Protein 8AHY (pdb70)

Organism: Homo sapiens (NCBI:txid9606)

Sequence (199 aa):
SKLKPEVVEELTRKTYFTEKEVQQWYKGFIKDCCPSGQLDAAGFQKIYKQFFPFGDPTKFATFVFNVFDENKDGRIEFSSEFIQALSVTSSRGTLDEKLRWAFKLYDLDNNDGYITRNEMLDIVDAIYQMVGNTVELPEEENTPEKRVDRIFAMMDKKNADGKLTLQEFQEGSKADSVPRFIKYTGYGNAAGLLAARGLMAGGR

Nearest PDB structures (foldseek):
  8alm-assembly1_B  TM=1.006E+00  e=1.884E-28  Homo sapiens
  4guk-assembly2_C  TM=9.524E-01  e=1.569E-24  Homo sapiens
  6qi4-assembly1_B  TM=9.527E-01  e=2.059E-24  Homo sapiens
  5m6c-assembly1_A  TM=9.225E-01  e=1.403E-18  Homo sapiens
  1s1e-assembly1_A  TM=9.220E-01  e=3.597E-16  Homo sapiens

GO terms:
  GO:0005737 cytoplasm (C, IDA)
  GO:0005886 plasma membrane (C, IDA)
  GO:0005515 protein binding (F, IPI)
  GO:0005829 cytosol (C, IDA)
  GO:0005794 Golgi apparatus (C, EXP)
  GO:0005886 plasma membrane (C, EXP)
  GO:0005509 calcium ion binding (F, TAS)

Structure (mmCIF, N/CA/C/O backbone):
data_8AHY
#
_entry.id   8AHY
#
_cell.length_a   56.635
_cell.length_b   56.635
_cell.length_c   135.297
_cell.angle_alpha   90.00
_cell.angle_beta   90.00
_cell.angle_gamma   90.00
#
_symmetry.space_group_name_H-M   'P 41 21 2'
#
loop_
_entity.id
_entity.type
_entity.pdbx_description
1 polymer 'Neuronal calcium sensor 1'
2 polymer Synembryn-A
3 non-polymer 'CALCIUM ION'
4 non-polymer 'SODIUM ION'
5 non-polymer 'MAGNESIUM ION'
6 non-polymer 'PENTAETHYLENE GLYCOL'
7 non-polymer GLYCEROL
8 non-polymer 'CHLORIDE ION'
9 water water
#
loop_
_atom_site.group_PDB
_atom_site.id
_atom_site.type_symbol
_atom_site.label_atom_id
_atom_site.label_alt_id
_atom_site.label_comp_id
_atom_site.label_asym_id
_atom_site.label_entity_id
_atom_site.label_seq_id
_atom_site.pdbx_PDB_ins_code
_atom_site.Cartn_x
_atom_site.Cartn_y
_atom_site.Cartn_z
_atom_site.occupancy
_atom_site.B_iso_or_equiv
_atom_site.auth_seq_id
_atom_site.auth_comp_id
_atom_site.auth_asym_id
_atom_site.auth_atom_id
_atom_site.pdbx_PDB_model_num
ATOM 1 N N . SER A 1 6 ? 5.640 35.599 33.787 1.00 81.84 6 SER B N 1
ATOM 2 C CA . SER A 1 6 ? 4.905 35.155 32.609 1.00 81.76 6 SER B CA 1
ATOM 3 C C . SER A 1 6 ? 4.053 36.282 32.034 1.00 79.93 6 SER B C 1
ATOM 4 O O . SER A 1 6 ? 2.824 36.228 32.081 1.00 90.06 6 SER B O 1
ATOM 11 N N . LYS A 1 7 ? 4.711 37.300 31.488 1.00 75.54 7 LYS B N 1
ATOM 12 C CA . LYS A 1 7 ? 4.041 38.451 30.893 1.00 79.13 7 LYS B CA 1
ATOM 13 C C . LYS A 1 7 ? 4.286 38.436 29.389 1.00 73.03 7 LYS B C 1
ATOM 14 O O . LYS A 1 7 ? 5.431 38.568 28.942 1.00 79.01 7 LYS B O 1
ATOM 33 N N . LEU A 1 8 ? 3.214 38.270 28.618 1.00 69.26 8 LEU B N 1
ATOM 34 C CA . LEU A 1 8 ? 3.291 38.235 27.162 1.00 59.93 8 LEU B CA 1
ATOM 35 C C . LEU A 1 8 ? 3.102 39.646 26.614 1.00 59.38 8 LEU B C 1
ATOM 36 O O . LEU A 1 8 ? 2.173 40.356 27.017 1.00 67.05 8 LEU B O 1
ATOM 52 N N . LYS A 1 9 ? 3.981 40.041 25.700 1.00 61.95 9 LYS B N 1
ATOM 53 C CA . LYS A 1 9 ? 3.942 41.390 25.154 1.00 61.22 9 LYS B CA 1
ATOM 54 C C . LYS A 1 9 ? 2.620 41.621 24.433 1.00 65.59 9 LYS B C 1
ATOM 55 O O . LYS A 1 9 ? 2.164 40.746 23.685 1.00 55.48 9 LYS B O 1
ATOM 74 N N . PRO A 1 10 ? 1.988 42.775 24.605 1.00 66.42 10 PRO B N 1
ATOM 75 C CA . PRO A 1 10 ? 0.647 42.944 24.026 1.00 63.49 10 PRO B CA 1
ATOM 76 C C . PRO A 1 10 ? 0.576 42.596 22.546 1.00 62.62 10 PRO B C 1
ATOM 77 O O . PRO A 1 10 ? -0.342 41.906 22.104 1.00 56.60 10 PRO B O 1
ATOM 88 N N . GLU A 1 11 ? 1.519 43.079 21.749 1.00 56.28 11 GLU B N 1
ATOM 89 C CA . GLU A 1 11 ? 1.453 42.811 20.320 1.00 58.72 11 GLU B CA 1
ATOM 90 C C . GLU A 1 11 ? 1.428 41.313 20.055 1.00 47.24 11 GLU B C 1
ATOM 91 O O . GLU A 1 11 ? 0.679 40.827 19.210 1.00 51.98 11 GLU B O 1
ATOM 103 N N . VAL A 1 12 ? 2.260 40.562 20.750 1.00 46.74 12 VAL B N 1
ATOM 104 C CA . VAL A 1 12 ? 2.263 39.117 20.573 1.00 41.53 12 VAL B CA 1
ATOM 105 C C . VAL A 1 12 ? 0.900 38.516 20.911 1.00 41.45 12 VAL B C 1
ATOM 106 O O . VAL A 1 12 ? 0.368 37.680 20.183 1.00 35.22 12 VAL B O 1
ATOM 119 N N . VAL A 1 13 ? 0.358 38.839 22.065 1.00 43.10 13 VAL B N 1
ATOM 120 C CA . VAL A 1 13 ? -0.958 38.306 22.392 1.00 41.49 13 VAL B CA 1
ATOM 121 C C . VAL A 1 13 ? -1.953 38.591 21.268 1.00 35.53 13 VAL B C 1
ATOM 122 O O . VAL A 1 13 ? -2.754 37.730 20.880 1.00 38.00 13 VAL B O 1
ATOM 135 N N . GLU A 1 14 ? -2.005 39.840 20.827 1.00 40.13 14 GLU B N 1
ATOM 136 C CA . GLU A 1 14 ? -2.950 40.225 19.796 1.00 39.21 14 GLU B CA 1
ATOM 137 C C . GLU A 1 14 ? -2.743 39.397 18.533 1.00 36.49 14 GLU B C 1
ATOM 138 O O . GLU A 1 14 ? -3.701 38.899 17.951 1.00 34.74 14 GLU B O 1
ATOM 150 N N . GLU A 1 15 ? -1.503 39.267 18.069 1.00 37.99 15 GLU B N 1
ATOM 151 C CA . GLU A 1 15 ? -1.247 38.477 16.869 1.00 36.08 15 GLU B CA 1
ATOM 152 C C . GLU A 1 15 ? -1.672 37.019 17.048 1.00 32.12 15 GLU B C 1
ATOM 153 O O . GLU A 1 15 ? -2.254 36.413 16.149 1.00 34.02 15 GLU B O 1
ATOM 165 N N . LEU A 1 16 ? -1.289 36.400 18.153 1.00 30.79 16 LEU B N 1
ATOM 166 C CA . LEU A 1 16 ? -1.693 35.016 18.384 1.00 27.63 16 LEU B CA 1
ATOM 167 C C . LEU A 1 16 ? -3.211 34.875 18.512 1.00 26.89 16 LEU B C 1
ATOM 168 O O . L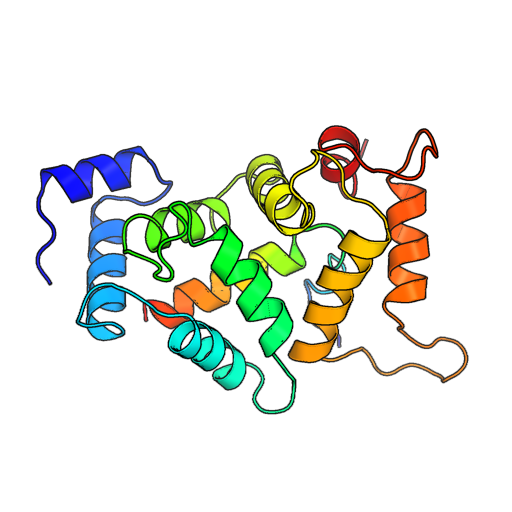EU A 1 16 ? -3.778 33.847 18.147 1.00 26.43 16 LEU B O 1
ATOM 184 N N . THR A 1 17 ? -3.882 35.856 19.090 1.00 29.97 17 THR B N 1
ATOM 185 C CA . THR A 1 17 ? -5.329 35.832 19.123 1.00 25.45 17 THR B CA 1
ATOM 186 C C . THR A 1 17 ? -5.882 35.875 17.699 1.00 27.73 17 THR B C 1
ATOM 187 O O . THR A 1 17 ? -6.777 35.109 17.338 1.00 26.59 17 THR B O 1
ATOM 198 N N . ARG A 1 18 ? -5.375 36.781 16.865 1.00 28.09 18 ARG B N 1
ATOM 199 C CA . ARG A 1 18 ? -5.886 36.860 15.499 1.00 30.60 18 ARG B CA 1
ATOM 200 C C . ARG A 1 18 ? -5.687 35.545 14.740 1.00 30.19 18 ARG B C 1
ATOM 201 O O . ARG A 1 18 ? -6.497 35.190 13.871 1.00 32.23 18 ARG B O 1
ATOM 222 N N . LYS A 1 19 ? -4.592 34.833 15.015 1.00 29.66 19 LYS B N 1
ATOM 223 C CA . LYS A 1 19 ? -4.243 33.641 14.260 1.00 27.60 19 LYS B CA 1
ATOM 224 C C . LYS A 1 19 ? -4.901 32.370 14.773 1.00 27.83 19 LYS B C 1
ATOM 225 O O . LYS A 1 19 ? -4.684 31.312 14.171 1.00 27.49 19 LYS B O 1
ATOM 244 N N . THR A 1 20 ? -5.659 32.425 15.870 1.00 23.86 20 THR B N 1
ATOM 245 C CA . THR A 1 20 ? -6.233 31.221 16.463 1.00 26.63 20 THR B CA 1
ATOM 246 C C . THR A 1 20 ? -7.723 31.408 16.742 1.00 26.96 20 THR B C 1
ATOM 247 O O . THR A 1 20 ? -8.302 32.475 16.507 1.00 24.02 20 THR B O 1
ATOM 258 N N . TYR A 1 21 ? -8.340 30.345 17.264 1.00 21.44 21 TYR B N 1
ATOM 259 C CA . TYR A 1 21 ? -9.730 30.358 17.701 1.00 24.33 21 TYR B CA 1
ATOM 260 C C . TYR A 1 21 ? -9.888 30.787 19.151 1.00 23.46 21 TYR B C 1
ATOM 261 O O . TYR A 1 21 ? -10.988 30.673 19.702 1.00 25.51 21 TYR B O 1
ATOM 279 N N . PHE A 1 22 ? -8.824 31.277 19.775 1.00 22.37 22 PHE B N 1
ATOM 280 C CA . PHE A 1 22 ? -8.842 31.651 21.178 1.00 22.30 22 PHE B CA 1
ATOM 281 C C . PHE A 1 22 ? -9.091 33.143 21.342 1.00 25.80 22 PHE B C 1
ATOM 282 O O . PHE A 1 22 ? -8.673 33.956 20.510 1.00 26.01 22 PHE B O 1
ATOM 299 N N . THR A 1 23 ? -9.787 33.492 22.423 1.00 25.57 23 THR B N 1
ATOM 300 C CA . THR A 1 23 ? -9.882 34.888 22.817 1.00 24.46 23 THR B CA 1
ATOM 301 C C . THR A 1 23 ? -8.552 35.341 23.413 1.00 27.92 23 THR B C 1
ATOM 302 O O . THR A 1 23 ? -7.706 34.528 23.792 1.00 25.44 23 THR B O 1
ATOM 313 N N . GLU A 1 24 ? -8.379 36.660 23.515 1.00 28.43 24 GLU B N 1
ATOM 314 C CA . GLU A 1 24 ? -7.161 37.191 24.120 1.00 27.38 24 GLU B CA 1
ATOM 315 C C . GLU A 1 24 ? -7.004 36.684 25.553 1.00 37.24 24 GLU B C 1
ATOM 316 O O . GLU A 1 24 ? -5.897 36.330 25.977 1.00 32.25 24 GLU B O 1
ATOM 328 N N . LYS A 1 25 ? -8.107 36.619 26.306 1.00 28.61 25 LYS B N 1
ATOM 329 C CA . LYS A 1 25 ? -8.062 36.055 27.654 1.00 30.69 25 LYS B CA 1
ATOM 330 C C . LYS A 1 25 ? -7.583 34.606 27.634 1.00 30.26 25 LYS B C 1
ATOM 331 O O . LYS A 1 25 ? -6.766 34.203 28.469 1.00 31.43 25 LYS B O 1
ATOM 350 N N . GLU A 1 26 ? -8.088 33.807 26.693 1.00 29.44 26 GLU B N 1
ATOM 351 C CA . GLU A 1 26 ? -7.695 32.403 26.618 1.00 27.18 26 GLU B CA 1
ATOM 352 C C . GLU A 1 26 ? -6.229 32.260 26.235 1.00 30.93 26 GLU B C 1
ATOM 353 O O . GLU A 1 26 ? -5.516 31.405 26.780 1.00 25.83 26 GLU B O 1
ATOM 365 N N . VAL A 1 27 ? -5.761 33.072 25.289 1.00 25.24 27 VAL B N 1
ATOM 366 C CA . VAL A 1 27 ? -4.351 33.017 24.922 1.00 26.30 27 VAL B CA 1
ATOM 367 C C . VAL A 1 27 ? -3.487 33.283 26.149 1.00 25.00 27 VAL B C 1
ATOM 368 O O . VAL A 1 27 ? -2.525 32.556 26.423 1.00 26.04 27 VAL B O 1
ATOM 381 N N . GLN A 1 28 ? -3.831 34.318 26.921 1.00 25.77 28 GLN B N 1
ATOM 382 C CA . GLN A 1 28 ? -3.014 34.653 28.085 1.00 31.10 28 GLN B CA 1
ATOM 383 C C . GLN A 1 28 ? -3.106 33.567 29.150 1.00 30.29 28 GLN B C 1
ATOM 384 O O . GLN A 1 28 ? -2.102 33.241 29.795 1.00 29.86 28 GLN B O 1
ATOM 398 N N . GLN A 1 29 ? -4.285 32.958 29.318 1.00 27.04 29 GLN B N 1
ATOM 399 C CA . GLN A 1 29 ? -4.413 31.878 30.294 1.00 30.50 29 GLN B CA 1
ATOM 400 C C . GLN A 1 29 ? -3.581 30.667 29.882 1.00 29.86 29 GLN B C 1
ATOM 401 O O . GLN A 1 29 ? -2.922 30.039 30.725 1.00 26.94 29 GLN B O 1
ATOM 415 N N . TRP A 1 30 ? -3.604 30.318 28.588 1.00 26.00 30 TRP B N 1
ATOM 416 C CA . TRP A 1 30 ? -2.783 29.206 28.112 1.00 23.70 30 TRP B CA 1
ATOM 417 C C . TRP A 1 30 ? -1.303 29.530 28.259 1.00 27.20 30 TRP B C 1
ATOM 418 O O . TRP A 1 30 ? -0.503 28.657 28.616 1.00 25.20 30 TRP B O 1
ATOM 439 N N . TYR A 1 31 ? -0.920 30.787 28.015 1.00 22.88 31 TYR B N 1
ATOM 440 C CA . TYR A 1 31 ? 0.479 31.162 28.200 1.00 26.22 31 TYR B CA 1
ATOM 441 C C . TYR A 1 31 ? 0.897 30.981 29.652 1.00 29.31 31 TYR B C 1
ATOM 442 O O . TYR A 1 31 ? 1.978 30.453 29.937 1.00 30.93 31 TYR B O 1
ATOM 460 N N . LYS A 1 32 ? 0.055 31.431 30.585 1.00 28.95 32 LYS B N 1
ATOM 461 C CA . LYS A 1 32 ? 0.378 31.326 32.004 1.00 35.51 32 LYS B CA 1
ATOM 462 C C . LYS A 1 32 ? 0.571 29.871 32.410 1.00 30.85 32 LYS B C 1
ATOM 463 O O . LYS A 1 32 ? 1.507 29.546 33.148 1.00 32.01 32 LYS B O 1
ATOM 482 N N . GLY A 1 33 ? -0.290 28.977 31.921 1.00 30.45 33 GLY B N 1
ATOM 483 C CA . GLY A 1 33 ? -0.123 27.565 32.222 1.00 30.65 33 GLY B CA 1
ATOM 484 C C . GLY A 1 33 ? 1.101 26.968 31.554 1.00 26.98 33 GLY B C 1
ATOM 485 O O . GLY A 1 33 ? 1.833 26.188 32.167 1.00 28.12 33 GLY B O 1
ATOM 489 N N . PHE A 1 34 ? 1.349 27.342 30.298 1.00 25.24 34 PHE B N 1
ATOM 490 C CA . PHE A 1 34 ? 2.506 26.837 29.566 1.00 25.85 34 PHE B CA 1
ATOM 491 C C . PHE A 1 34 ? 3.806 27.229 30.258 1.00 24.53 34 PHE B C 1
ATOM 492 O O . PHE A 1 34 ? 4.712 26.403 30.422 1.00 28.05 34 PHE B O 1
ATOM 509 N N . ILE A 1 35 ? 3.913 28.496 30.665 1.00 27.37 35 ILE B N 1
ATOM 510 C CA . ILE A 1 35 ? 5.130 28.971 31.314 1.00 28.47 35 ILE B CA 1
ATOM 511 C C . ILE A 1 35 ? 5.279 28.361 32.703 1.00 30.82 35 ILE B C 1
ATOM 512 O O . ILE A 1 35 ? 6.399 28.096 33.154 1.00 30.00 35 ILE B O 1
ATOM 528 N N . LYS A 1 36 ? 4.170 28.150 33.414 1.00 30.40 36 LYS B N 1
ATOM 529 C CA . LYS A 1 36 ? 4.237 27.447 34.691 1.00 31.80 36 LYS B CA 1
ATOM 530 C C . LYS A 1 36 ? 4.843 26.058 34.515 1.00 34.36 36 LYS B C 1
ATOM 531 O O . LYS A 1 36 ? 5.682 25.631 35.317 1.00 33.09 36 LYS B O 1
ATOM 550 N N . ASP A 1 37 ? 4.429 25.339 33.470 1.00 30.78 37 ASP B N 1
ATOM 551 C CA . ASP A 1 37 ? 4.917 23.983 33.250 1.00 38.05 37 ASP B CA 1
ATOM 552 C C . ASP A 1 37 ? 6.274 23.971 32.559 1.00 34.84 37 ASP B C 1
ATOM 553 O O . ASP A 1 37 ? 7.062 23.043 32.770 1.00 35.32 37 ASP B O 1
ATOM 562 N N . CYS A 1 38 ? 6.565 24.987 31.744 1.00 28.61 38 CYS B N 1
ATOM 563 C CA A CYS A 1 38 ? 7.823 25.092 31.006 0.50 31.40 38 CYS B CA 1
ATOM 564 C CA B CYS A 1 38 ? 7.819 25.091 31.002 0.50 31.40 38 CYS B CA 1
ATOM 565 C C . CYS A 1 38 ? 8.380 26.491 31.213 1.00 27.78 38 CYS B C 1
ATOM 566 O O . CYS A 1 38 ? 8.220 27.365 30.354 1.00 26.84 38 CYS B O 1
ATOM 581 N N . PRO A 1 39 ? 9.053 26.732 32.342 1.00 28.00 39 PRO B N 1
ATOM 582 C CA . PRO A 1 39 ? 9.430 28.118 32.679 1.00 32.09 39 PRO B CA 1
ATOM 583 C C . PRO A 1 39 ? 10.265 28.828 31.625 1.00 31.24 39 PRO B C 1
ATOM 584 O O . PRO A 1 39 ? 10.267 30.065 31.594 1.00 29.35 39 PRO B O 1
ATOM 595 N N . SER A 1 40 ? 11.002 28.104 30.788 1.00 26.80 40 SER B N 1
ATOM 596 C CA . SER A 1 40 ? 11.812 28.753 29.766 1.00 30.15 40 SER B CA 1
ATOM 597 C C . SER A 1 40 ? 11.004 29.148 28.537 1.00 30.53 40 SER B C 1
ATOM 598 O O . SER A 1 40 ? 11.513 29.899 27.697 1.00 29.93 40 SER B O 1
ATOM 606 N N . GLY A 1 41 ? 9.777 28.649 28.404 1.00 28.59 41 GLY B N 1
ATOM 607 C CA . GLY A 1 41 ? 8.972 28.898 27.227 1.00 29.67 41 GLY B CA 1
ATOM 608 C C . GLY A 1 41 ? 9.260 27.994 26.054 1.00 30.54 41 GLY B C 1
ATOM 609 O O . GLY A 1 41 ? 8.793 28.277 24.944 1.00 32.67 41 GLY B O 1
ATOM 613 N N . GLN A 1 42 ? 9.998 26.906 26.262 1.00 33.03 42 GLN B N 1
ATOM 614 C CA . GLN A 1 42 ? 10.419 26.027 25.176 1.00 32.39 42 GLN B CA 1
ATOM 615 C C . GLN A 1 42 ? 10.294 24.587 25.653 1.00 39.09 42 GLN B C 1
ATOM 616 O O . GLN A 1 42 ? 11.068 24.144 26.509 1.00 47.98 42 GLN B O 1
ATOM 630 N N . LEU A 1 43 ? 9.322 23.862 25.106 1.00 29.78 43 LEU B N 1
ATOM 631 C CA . LEU A 1 43 ? 9.075 22.476 25.481 1.00 30.45 43 LEU B CA 1
ATOM 632 C C . LEU A 1 43 ? 9.904 21.562 24.582 1.00 32.90 43 LEU B C 1
ATOM 633 O O . LEU A 1 43 ? 9.749 21.586 23.359 1.00 28.07 43 LEU B O 1
ATOM 649 N N . ASP A 1 44 ? 10.776 20.760 25.184 1.00 36.04 44 ASP B N 1
ATOM 650 C CA . ASP A 1 44 ? 11.615 19.841 24.430 1.00 33.60 44 ASP B CA 1
ATOM 651 C C . ASP A 1 44 ? 10.942 18.476 24.319 1.00 32.35 44 ASP B C 1
ATOM 652 O O . ASP A 1 44 ? 9.882 18.222 24.894 1.00 34.53 44 ASP B O 1
ATOM 661 N N . ALA A 1 45 ? 11.569 17.593 23.539 1.00 35.82 45 ALA B N 1
ATOM 662 C CA . ALA A 1 45 ? 10.924 16.333 23.189 1.00 37.00 45 ALA B CA 1
ATOM 663 C C . ALA A 1 45 ? 10.724 15.445 24.410 1.00 33.52 45 ALA B C 1
ATOM 664 O O . ALA A 1 45 ? 9.711 14.741 24.508 1.00 32.93 45 ALA B O 1
ATOM 671 N N . ALA A 1 46 ? 11.671 15.468 25.354 1.00 32.11 46 ALA B N 1
ATOM 672 C CA . ALA A 1 46 ? 11.526 14.661 26.560 1.00 34.77 46 ALA B CA 1
ATOM 673 C C . ALA A 1 46 ? 10.308 15.085 27.370 1.00 35.05 46 ALA B C 1
ATOM 674 O O . ALA A 1 46 ? 9.563 14.236 27.874 1.00 43.81 46 ALA B O 1
ATOM 681 N N . GLY A 1 47 ? 10.099 16.394 27.528 1.00 37.88 47 GLY B N 1
ATOM 682 C CA . GLY A 1 47 ? 8.934 16.857 28.266 1.00 41.00 47 GLY B CA 1
ATOM 683 C C . GLY A 1 47 ? 7.633 16.477 27.587 1.00 37.26 47 GLY B C 1
ATOM 684 O O . GLY A 1 47 ? 6.653 16.128 28.250 1.00 36.71 47 GLY B O 1
ATOM 688 N N . PHE A 1 48 ? 7.610 16.535 26.254 1.00 34.25 48 PHE B N 1
ATOM 689 C CA . PHE A 1 48 ? 6.424 16.145 25.498 1.00 35.30 48 PHE B CA 1
ATOM 690 C C . PHE A 1 48 ? 6.122 14.661 25.685 1.00 34.08 48 PHE B C 1
ATOM 691 O O . PHE A 1 48 ? 4.973 14.281 25.938 1.00 36.38 48 PHE B O 1
ATOM 708 N N . GLN A 1 49 ? 7.145 13.803 25.597 1.00 32.42 49 GLN B N 1
ATOM 709 C CA . GLN A 1 49 ? 6.912 12.380 25.837 1.00 40.54 49 GLN B CA 1
ATOM 710 C C . GLN A 1 49 ? 6.484 12.129 27.279 1.00 39.38 49 GLN B C 1
ATOM 711 O O . GLN A 1 49 ? 5.655 11.248 27.546 1.00 40.94 49 GLN B O 1
ATOM 725 N N . LYS A 1 50 ? 7.027 12.904 28.222 1.00 42.47 50 LYS B N 1
ATOM 726 C CA . LYS A 1 50 ? 6.642 12.736 29.619 1.00 44.82 50 LYS B CA 1
ATOM 727 C C . LYS A 1 50 ? 5.142 12.938 29.793 1.00 42.14 50 LYS B C 1
ATOM 728 O O . LYS A 1 50 ? 4.481 12.161 30.492 1.00 43.70 50 LYS B O 1
ATOM 747 N N . ILE A 1 51 ? 4.583 13.969 29.155 1.00 38.79 51 ILE B N 1
ATOM 748 C CA . ILE A 1 51 ? 3.139 14.182 29.217 1.00 40.70 51 ILE B CA 1
ATOM 749 C C . ILE A 1 51 ? 2.403 12.901 28.853 1.00 42.89 51 ILE B C 1
ATOM 750 O O . ILE A 1 51 ? 1.485 12.465 29.555 1.00 42.55 51 ILE B O 1
ATOM 766 N N . TYR A 1 52 ? 2.805 12.272 27.753 1.00 42.44 52 TYR B N 1
ATOM 767 C CA . TYR A 1 52 ? 2.069 11.114 27.265 1.00 34.44 52 TYR B CA 1
ATOM 768 C C . TYR A 1 52 ? 2.335 9.876 28.098 1.00 39.46 52 TYR B C 1
ATOM 769 O O . TYR A 1 52 ? 1.438 9.041 28.259 1.00 49.95 52 TYR B O 1
ATOM 787 N N . LYS A 1 53 ? 3.543 9.733 28.642 1.00 44.95 53 LYS B N 1
ATOM 788 C CA . LYS A 1 53 ? 3.783 8.622 29.554 1.00 51.21 53 LYS B CA 1
ATOM 789 C C . LYS A 1 53 ? 2.894 8.750 30.784 1.00 44.84 53 LYS B C 1
ATOM 790 O O . LYS A 1 53 ? 2.377 7.752 31.298 1.00 52.80 53 LYS B O 1
ATOM 809 N N . GLN A 1 54 ? 2.686 9.980 31.256 1.00 47.54 54 GLN B N 1
ATOM 810 C CA . GLN A 1 54 ? 1.808 10.198 32.400 1.00 57.16 54 GLN B CA 1
ATOM 811 C C . GLN A 1 54 ? 0.366 9.833 32.072 1.00 55.23 54 GLN B C 1
ATOM 812 O O . GLN A 1 54 ? -0.394 9.446 32.969 1.00 50.95 54 GLN B O 1
ATOM 826 N N . PHE A 1 55 ? -0.030 9.943 30.800 1.00 59.00 55 PHE B N 1
ATOM 827 C CA . PHE A 1 55 ? -1.352 9.466 30.402 1.00 48.09 55 PHE B CA 1
ATOM 828 C C . PHE A 1 55 ? -1.403 7.942 30.372 1.00 54.27 55 PHE B C 1
ATOM 829 O O . PHE A 1 55 ? -2.373 7.337 30.840 1.00 48.45 55 PHE B O 1
ATOM 846 N N . PHE A 1 56 ? -0.376 7.311 29.812 1.00 46.30 56 PHE B N 1
ATOM 847 C CA . PHE A 1 56 ? -0.387 5.886 29.485 1.00 60.12 56 PHE B CA 1
ATOM 848 C C . PHE A 1 56 ? 0.891 5.253 30.017 1.00 64.59 56 PHE B C 1
ATOM 849 O O . PHE A 1 56 ? 1.768 4.835 29.251 1.00 54.93 56 PHE B O 1
ATOM 866 N N . PRO A 1 57 ? 1.017 5.153 31.344 1.00 58.05 57 PRO B N 1
ATOM 867 C CA . PRO A 1 57 ? 2.294 4.733 31.946 1.00 60.44 57 PRO B CA 1
ATOM 868 C C . PRO A 1 57 ? 2.711 3.300 31.638 1.00 69.57 57 PRO B C 1
ATOM 869 O O . PRO A 1 57 ? 3.826 2.913 32.020 1.00 61.89 57 PRO B O 1
ATOM 880 N N . PHE A 1 58 ? 1.879 2.507 30.960 1.00 64.10 58 PHE B N 1
ATOM 881 C CA . PHE A 1 58 ? 2.234 1.130 30.642 1.00 68.79 58 PHE B CA 1
ATOM 882 C C . PHE A 1 58 ? 2.054 0.823 29.162 1.00 64.98 58 PHE B C 1
ATOM 883 O O . PHE A 1 58 ? 2.210 -0.335 28.753 1.00 64.00 58 PHE B O 1
ATOM 900 N N . GLY A 1 59 ? 1.729 1.833 28.352 1.00 58.30 59 GLY B N 1
ATOM 901 C CA . GLY A 1 59 ? 2.002 1.786 26.934 1.00 52.96 59 GLY B CA 1
ATOM 902 C C . GLY A 1 59 ? 3.352 2.411 26.630 1.00 59.18 59 GLY B C 1
ATOM 903 O O . GLY A 1 59 ? 4.068 2.876 27.515 1.00 52.12 59 GLY B O 1
ATOM 907 N N . ASP A 1 60 ? 3.702 2.413 25.347 1.00 47.35 60 ASP B N 1
ATOM 908 C CA . ASP A 1 60 ? 4.954 3.012 24.895 1.00 35.47 60 ASP B CA 1
ATOM 909 C C . ASP A 1 60 ? 4.619 4.225 24.033 1.00 37.57 60 ASP B C 1
ATOM 910 O O . ASP A 1 60 ? 4.254 4.067 22.859 1.00 35.47 60 ASP B O 1
ATOM 919 N N . PRO A 1 61 ? 4.708 5.446 24.562 1.00 37.26 61 PRO B N 1
ATOM 920 C CA . PRO A 1 61 ? 4.316 6.633 23.790 1.00 33.25 61 PRO B CA 1
ATOM 921 C C . PRO A 1 61 ? 5.408 7.215 22.905 1.00 32.34 61 PRO B C 1
ATOM 922 O O . PRO A 1 61 ? 5.160 8.236 22.252 1.00 32.62 61 PRO B O 1
ATOM 933 N N . THR A 1 62 ? 6.588 6.590 22.853 1.00 34.99 62 THR B N 1
ATOM 934 C CA . THR A 1 62 ? 7.732 7.209 22.190 1.00 37.45 62 THR B CA 1
ATOM 935 C C . THR A 1 62 ? 7.418 7.568 20.741 1.00 33.23 62 THR B C 1
ATOM 936 O O . THR A 1 62 ? 7.674 8.695 20.297 1.00 30.61 62 THR B O 1
ATOM 947 N N . LYS A 1 63 ? 6.888 6.607 19.981 1.00 31.93 63 LYS B N 1
ATOM 948 C CA . LYS A 1 63 ? 6.651 6.828 18.560 1.00 25.49 63 LYS B CA 1
ATOM 949 C C . LYS A 1 63 ? 5.611 7.920 18.332 1.00 26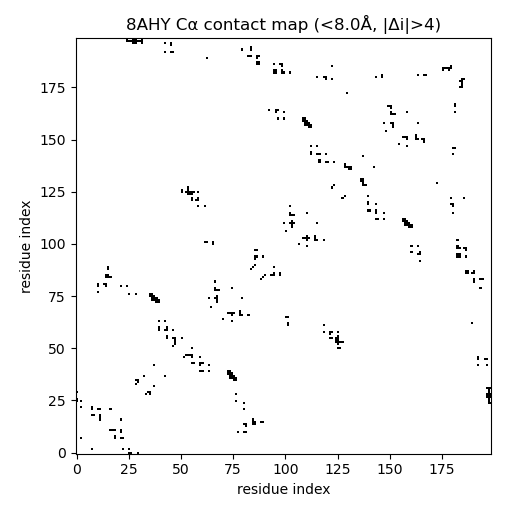.37 63 LYS B C 1
ATOM 950 O O . LYS A 1 63 ? 5.830 8.843 17.538 1.00 25.76 63 LYS B O 1
ATOM 969 N N . PHE A 1 64 ? 4.457 7.820 18.995 1.00 26.15 64 PHE B N 1
ATOM 970 C CA . PHE A 1 64 ? 3.416 8.818 18.773 1.00 23.59 64 PHE B CA 1
ATOM 971 C C . PHE A 1 64 ? 3.899 10.210 19.157 1.00 26.31 64 PHE B C 1
ATOM 972 O O . PHE A 1 64 ? 3.687 11.181 18.421 1.00 21.59 64 PHE B O 1
ATOM 989 N N . ALA A 1 65 ? 4.541 10.326 20.317 1.00 24.98 65 ALA B N 1
ATOM 990 C CA . ALA A 1 65 ? 4.994 11.628 20.788 1.00 24.89 65 ALA B CA 1
ATOM 991 C C . ALA A 1 65 ? 6.011 12.237 19.837 1.00 21.68 65 ALA B C 1
ATOM 992 O O . ALA A 1 65 ? 5.987 13.449 19.588 1.00 23.55 65 ALA B O 1
ATOM 999 N N . THR A 1 66 ? 6.919 11.419 19.305 1.00 24.32 66 THR B N 1
ATOM 1000 C CA . THR A 1 66 ? 7.910 11.929 18.364 1.00 24.33 66 THR B CA 1
ATOM 1001 C C . THR A 1 66 ? 7.250 12.413 17.076 1.00 26.63 66 THR B C 1
ATOM 1002 O O . THR A 1 66 ? 7.565 13.505 16.587 1.00 23.35 66 THR B O 1
ATOM 1013 N N . PHE A 1 67 ? 6.320 11.625 16.516 1.00 22.59 67 PHE B N 1
ATOM 1014 C CA . PHE A 1 67 ? 5.643 12.053 15.292 1.00 22.19 67 PHE B CA 1
ATOM 1015 C C . PHE A 1 67 ? 4.932 13.385 15.496 1.00 22.13 67 PHE B C 1
ATOM 1016 O O . PHE A 1 67 ? 5.038 14.291 14.665 1.00 24.06 67 PHE B O 1
ATOM 1033 N N . VAL A 1 68 ? 4.175 13.512 16.588 1.00 20.81 68 VAL B N 1
ATOM 1034 C CA . VAL A 1 68 ? 3.393 14.726 16.793 1.00 20.83 68 VAL B CA 1
ATOM 1035 C C . VAL A 1 68 ? 4.306 15.897 17.137 1.00 20.94 68 VAL B C 1
ATOM 1036 O O . VAL A 1 68 ? 4.114 17.016 16.638 1.00 20.97 68 VAL B O 1
ATOM 1049 N N . PHE A 1 69 ? 5.322 15.660 17.975 1.00 20.73 69 PHE B N 1
ATOM 1050 C CA . PHE A 1 69 ? 6.259 16.727 18.305 1.00 21.57 69 PHE B CA 1
ATOM 1051 C C . PHE A 1 69 ? 6.838 17.348 17.041 1.00 21.82 69 PHE B C 1
ATOM 1052 O O . PHE A 1 69 ? 6.940 18.576 16.929 1.00 20.27 69 PHE B O 1
ATOM 1069 N N . ASN A 1 70 ? 7.226 16.510 16.074 1.00 24.38 70 ASN B N 1
ATOM 1070 C CA . ASN A 1 70 ? 7.884 17.025 14.879 1.00 24.89 70 ASN B CA 1
ATOM 1071 C C . ASN A 1 70 ? 6.929 17.852 14.025 1.00 23.79 70 ASN B C 1
ATOM 1072 O O . ASN A 1 70 ? 7.359 18.818 13.386 1.00 27.02 70 ASN B O 1
ATOM 1083 N N . VAL A 1 71 ? 5.633 17.521 14.025 1.00 21.11 71 VAL B N 1
ATOM 1084 C CA . VAL A 1 71 ? 4.664 18.348 13.305 1.00 22.75 71 VAL B CA 1
ATOM 1085 C C . VAL A 1 71 ? 4.422 19.662 14.045 1.00 21.72 71 VAL B C 1
ATOM 1086 O O . VAL A 1 71 ? 4.320 20.732 13.429 1.00 24.51 71 VAL B O 1
ATOM 1099 N N . PHE A 1 72 ? 4.325 19.603 15.374 1.00 21.52 72 PHE B N 1
ATOM 1100 C CA . PHE A 1 72 ? 4.129 20.807 16.179 1.00 23.38 72 PHE B CA 1
ATOM 1101 C C . PHE A 1 72 ? 5.322 21.757 16.091 1.00 22.42 72 PHE B C 1
ATOM 1102 O O . PHE A 1 72 ? 5.147 22.978 16.199 1.00 22.98 72 PHE B O 1
ATOM 1119 N N . ASP A 1 73 ? 6.533 21.218 15.918 1.00 20.29 73 ASP B N 1
ATOM 1120 C CA . ASP A 1 73 ? 7.769 22.001 15.858 1.00 24.32 73 ASP B CA 1
ATOM 1121 C C . ASP A 1 73 ? 7.904 22.602 14.460 1.00 23.95 73 ASP B C 1
ATOM 1122 O O . ASP A 1 73 ? 8.663 22.133 13.610 1.00 25.87 73 ASP B O 1
ATOM 1131 N N . GLU A 1 74 ? 7.160 23.687 14.237 1.00 27.28 74 GLU B N 1
ATOM 1132 C 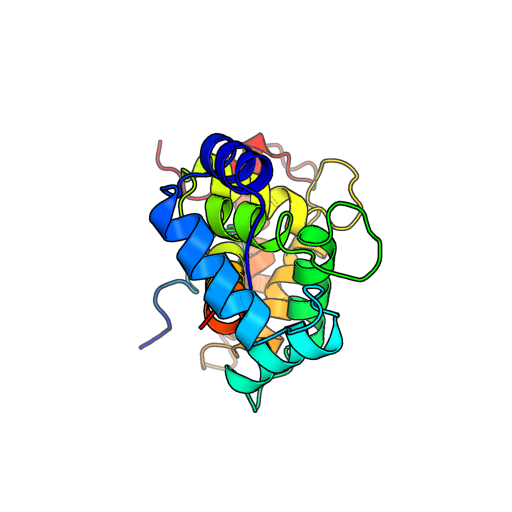CA . GLU A 1 74 ? 7.021 24.240 12.892 1.00 33.08 74 GLU B CA 1
ATOM 1133 C C . GLU A 1 74 ? 8.354 24.701 12.311 1.00 30.82 74 GLU B C 1
ATOM 1134 O O . GLU A 1 74 ? 8.612 24.500 11.118 1.00 38.29 74 GLU B O 1
ATOM 1146 N N . ASN A 1 75 ? 9.195 25.358 13.108 1.00 33.18 75 ASN B N 1
ATOM 1147 C CA . ASN A 1 75 ? 10.487 25.812 12.601 1.00 31.28 75 ASN B CA 1
ATOM 1148 C C . ASN A 1 75 ? 11.611 24.811 12.835 1.00 30.20 75 ASN B C 1
ATOM 1149 O O . ASN A 1 75 ? 12.783 25.164 12.659 1.00 32.88 75 ASN B O 1
ATOM 1160 N N . LYS A 1 76 ? 11.282 23.590 13.245 1.00 26.51 76 LYS B N 1
ATOM 1161 C CA . LYS A 1 76 ? 12.235 22.483 13.336 1.00 30.06 76 LYS B CA 1
ATOM 1162 C C . LYS A 1 76 ? 13.513 22.877 14.072 1.00 30.21 76 LYS B C 1
ATOM 1163 O O . LYS A 1 76 ? 14.627 22.561 13.649 1.00 34.50 76 LYS B O 1
ATOM 1182 N N . ASP A 1 77 ? 13.349 23.545 15.214 1.00 28.37 77 ASP B N 1
ATOM 1183 C CA . ASP A 1 77 ? 14.485 23.883 16.061 1.00 29.38 77 ASP B CA 1
ATOM 1184 C C . ASP A 1 77 ? 14.583 22.990 17.292 1.00 27.79 77 ASP B C 1
ATOM 1185 O O . ASP A 1 77 ? 15.391 23.262 18.183 1.00 33.27 77 ASP B O 1
ATOM 1194 N N . GLY A 1 78 ? 13.807 21.915 17.346 1.00 24.07 78 GLY B N 1
ATOM 1195 C CA . GLY A 1 78 ? 13.881 20.979 18.448 1.00 31.50 78 GLY B CA 1
ATOM 1196 C C . GLY A 1 78 ? 13.096 21.369 19.677 1.00 30.03 78 GLY B C 1
ATOM 1197 O O . GLY A 1 78 ? 13.153 20.649 20.677 1.00 27.13 78 GLY B O 1
ATOM 1201 N N . ARG A 1 79 ? 12.360 22.478 19.631 1.00 23.78 79 ARG B N 1
ATOM 1202 C CA . ARG A 1 79 ? 11.624 23.012 20.765 1.00 23.06 79 ARG B CA 1
ATOM 1203 C C . ARG A 1 79 ? 10.239 23.414 20.268 1.00 22.79 79 ARG B C 1
ATOM 1204 O O . ARG A 1 79 ? 10.093 23.891 19.137 1.00 25.28 79 ARG B O 1
ATOM 1225 N N . ILE A 1 80 ? 9.229 23.248 21.116 1.00 24.29 80 ILE B N 1
ATOM 1226 C CA . ILE A 1 80 ? 7.914 23.836 20.897 1.00 18.95 80 ILE B CA 1
ATOM 1227 C C . ILE A 1 80 ? 7.867 25.137 21.685 1.00 24.01 80 ILE B C 1
ATOM 1228 O O . ILE A 1 80 ? 7.802 25.138 22.918 1.00 26.87 80 ILE B O 1
ATOM 1244 N N . GLU A 1 81 ? 7.891 26.249 20.966 1.00 26.17 81 GLU B N 1
ATOM 1245 C CA . GLU A 1 81 ? 7.674 27.562 21.544 1.00 24.21 81 GLU B CA 1
ATOM 1246 C C . GLU A 1 81 ? 6.165 27.879 21.716 1.00 25.57 81 GLU B C 1
ATOM 1247 O O . GLU A 1 81 ? 5.266 27.205 21.218 1.00 22.03 81 GLU B O 1
ATOM 1259 N N . PHE A 1 82 ? 5.863 28.940 22.447 1.00 24.56 82 PHE B N 1
ATOM 1260 C CA . PHE A 1 82 ? 4.461 29.161 22.750 1.00 24.04 82 PHE B CA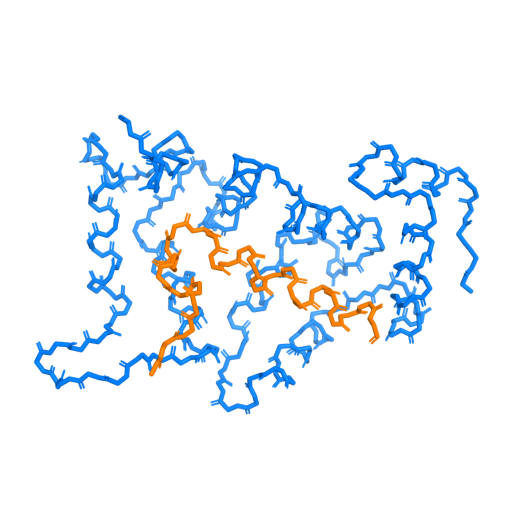 1
ATOM 1261 C C . PHE A 1 82 ? 3.659 29.399 21.488 1.00 21.72 82 PHE B C 1
ATOM 1262 O O . PHE A 1 82 ? 2.522 28.943 21.387 1.00 20.65 82 PHE B O 1
ATOM 1279 N N . SER A 1 83 ? 4.202 30.156 20.538 1.00 24.30 83 SER B N 1
ATOM 1280 C CA A SER A 1 83 ? 3.475 30.395 19.295 0.50 26.57 83 SER B CA 1
ATOM 1281 C CA B SER A 1 83 ? 3.498 30.390 19.278 0.50 26.58 83 SER B CA 1
ATOM 1282 C C . SER A 1 83 ? 3.126 29.078 18.615 1.00 27.59 83 SER B C 1
ATOM 1283 O O . SER A 1 83 ? 2.024 28.927 18.086 1.00 23.82 83 SER B O 1
ATOM 1298 N N . GLU A 1 84 ? 4.043 28.110 18.643 1.00 22.06 84 GLU B N 1
ATOM 1299 C CA . GLU A 1 84 ? 3.753 26.794 18.088 1.00 19.63 84 GLU B CA 1
ATOM 1300 C C . GLU A 1 84 ? 2.734 26.060 18.949 1.00 23.47 84 GLU B C 1
ATOM 1301 O O . GLU A 1 84 ? 1.835 25.389 18.428 1.00 21.53 84 GLU B O 1
ATOM 1313 N N . PHE A 1 85 ? 2.853 26.189 20.268 1.00 22.32 85 PHE B N 1
ATOM 1314 C CA . PHE A 1 85 ? 1.934 25.518 21.181 1.00 20.95 85 PHE B CA 1
ATOM 1315 C C . PHE A 1 85 ? 0.495 25.954 20.927 1.00 21.52 85 PHE B C 1
ATOM 1316 O O . PHE A 1 85 ? -0.385 25.121 20.687 1.00 19.74 85 PHE B O 1
ATOM 1333 N N . ILE A 1 86 ? 0.246 27.263 20.941 1.00 22.34 86 ILE B N 1
ATOM 1334 C CA . ILE A 1 86 ? -1.120 27.771 20.871 1.00 20.47 86 ILE B CA 1
ATOM 1335 C C . ILE A 1 86 ? -1.730 27.565 19.488 1.00 20.80 86 ILE B C 1
ATOM 1336 O O . ILE A 1 86 ? -2.933 27.311 19.365 1.00 20.74 86 ILE B O 1
ATOM 1352 N N . GLN A 1 87 ? -0.932 27.655 18.431 1.00 20.84 87 GLN B N 1
ATOM 1353 C CA . GLN A 1 87 ? -1.471 27.421 17.095 1.00 21.09 87 GLN B CA 1
ATOM 1354 C C . GLN A 1 87 ? -1.762 25.944 16.863 1.00 22.46 87 GLN B C 1
ATOM 1355 O O . GLN A 1 87 ? -2.750 25.599 16.208 1.00 22.16 87 GLN B O 1
ATOM 1369 N N . ALA A 1 88 ? -0.923 25.056 17.396 1.00 20.39 88 ALA B N 1
ATOM 1370 C CA . ALA A 1 88 ? -1.226 23.629 17.336 1.00 21.91 88 ALA B CA 1
ATOM 1371 C C . ALA A 1 88 ? -2.492 23.293 18.118 1.00 17.52 88 ALA B C 1
ATOM 1372 O O . ALA A 1 88 ? -3.330 22.513 17.652 1.00 21.99 88 ALA B O 1
ATOM 1379 N N . LEU A 1 89 ? -2.644 23.863 19.313 1.00 21.24 89 LEU B N 1
ATOM 1380 C CA . LEU A 1 89 ? -3.831 23.591 20.112 1.00 24.03 89 LEU B CA 1
ATOM 1381 C C . LEU A 1 89 ? -5.077 24.144 19.440 1.00 19.58 89 LEU B C 1
ATOM 1382 O O . LEU A 1 89 ? -6.136 23.510 19.469 1.00 19.38 89 LEU B O 1
ATOM 1398 N N . SER A 1 90 ? -4.970 25.322 18.828 1.00 17.44 90 SER B N 1
ATOM 1399 C CA . SER A 1 90 ? -6.126 25.926 18.178 1.00 20.95 90 SER B CA 1
ATOM 1400 C C . SER A 1 90 ? -6.675 25.008 17.091 1.00 21.76 90 SER B C 1
ATOM 1401 O O . SER A 1 90 ? -7.883 24.749 17.033 1.00 22.38 90 SER B O 1
ATOM 1409 N N . VAL A 1 91 ? -5.799 24.483 16.232 1.00 21.36 91 VAL B N 1
ATOM 1410 C CA . VAL A 1 91 ? -6.279 23.657 15.128 1.00 25.39 91 VAL B CA 1
ATOM 1411 C C . VAL A 1 91 ? -6.756 22.302 15.641 1.00 25.65 91 VAL B C 1
ATOM 1412 O O . VAL A 1 91 ? -7.849 21.844 15.289 1.00 23.42 91 VAL B O 1
ATOM 1425 N N . THR A 1 92 ? -5.973 21.653 16.510 1.00 22.72 92 THR B N 1
ATOM 1426 C CA . THR A 1 92 ? -6.316 20.283 16.892 1.00 22.11 92 THR B CA 1
ATOM 1427 C C . THR A 1 92 ? -7.525 20.236 17.819 1.00 19.95 92 THR B C 1
ATOM 1428 O O . THR A 1 92 ? -8.225 19.216 17.866 1.00 22.74 92 THR B O 1
ATOM 1439 N N . SER A 1 93 ? -7.806 21.314 18.548 1.00 20.43 93 SER B N 1
ATOM 1440 C CA A SER A 1 93 ? -8.942 21.323 19.460 0.50 22.76 93 SER B CA 1
ATOM 1441 C CA B SER A 1 93 ? -8.942 21.324 19.458 0.50 22.76 93 SER B CA 1
ATOM 1442 C C . SER A 1 93 ? -10.143 22.090 18.923 1.00 25.01 93 SER B C 1
ATOM 1443 O O . SER A 1 93 ? -11.282 21.700 19.202 1.00 25.32 93 SER B O 1
ATOM 1456 N N . ARG A 1 94 ? -9.935 23.156 18.149 1.00 19.47 94 ARG B 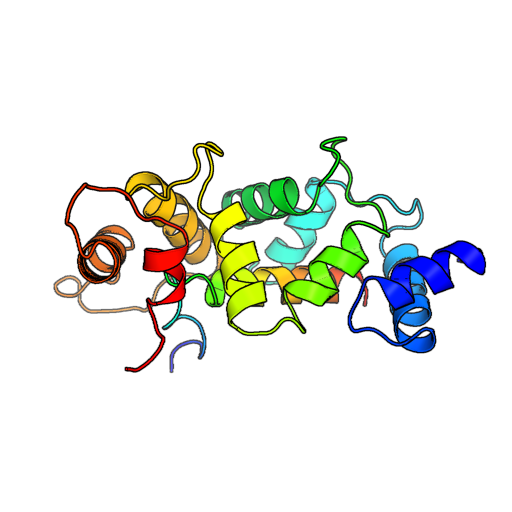N 1
ATOM 1457 C CA . ARG A 1 94 ? -11.046 24.005 17.740 1.00 22.21 94 ARG B CA 1
ATOM 1458 C C . ARG A 1 94 ? -11.244 24.126 16.236 1.00 25.66 94 ARG B C 1
ATOM 1459 O O . ARG A 1 94 ? -12.159 24.840 15.809 1.00 24.20 94 ARG B O 1
ATOM 1480 N N . GLY A 1 95 ? -10.443 23.456 15.419 1.00 21.97 95 GLY B N 1
ATOM 1481 C CA . GLY A 1 95 ? -10.617 23.577 13.990 1.00 22.89 95 GLY B CA 1
ATOM 1482 C C . GLY A 1 95 ? -11.924 22.975 13.515 1.00 24.38 95 GLY B C 1
ATOM 1483 O O . GLY A 1 95 ? -12.549 22.158 14.190 1.00 26.94 95 GLY B O 1
ATOM 1487 N N . THR A 1 96 ? -12.357 23.410 12.335 1.00 24.11 96 THR B N 1
ATOM 1488 C CA . THR A 1 96 ? -13.360 22.634 11.621 1.00 29.63 96 THR B CA 1
ATOM 1489 C C . THR A 1 96 ? -12.889 21.219 11.378 1.00 26.00 96 THR B C 1
ATOM 1490 O O . THR A 1 96 ? -11.714 20.903 11.510 1.00 22.70 96 THR B O 1
ATOM 1501 N N . LEU A 1 97 ? -13.828 20.367 10.968 1.00 28.64 97 LEU B N 1
ATOM 1502 C CA . LEU A 1 97 ? -13.443 19.012 10.599 1.00 24.12 97 LEU B CA 1
ATOM 1503 C C . LEU A 1 97 ? -12.378 19.027 9.509 1.00 24.92 97 LEU B C 1
ATOM 1504 O O . LEU A 1 97 ? -11.407 18.265 9.576 1.00 24.03 97 LEU B O 1
ATOM 1520 N N . ASP A 1 98 ? -12.545 19.881 8.489 1.00 25.37 98 ASP B N 1
ATOM 1521 C CA . ASP A 1 98 ? -11.587 19.907 7.387 1.00 25.71 98 ASP B CA 1
ATOM 1522 C C . ASP A 1 98 ? -10.228 20.420 7.849 1.00 23.84 98 ASP B C 1
ATOM 1523 O O . ASP A 1 98 ? -9.186 19.927 7.397 1.00 22.57 98 ASP B O 1
ATOM 1532 N N . GLU A 1 99 ? -10.212 21.404 8.751 1.00 25.50 99 GLU B N 1
ATOM 1533 C CA . GLU A 1 99 ? -8.930 21.891 9.249 1.00 21.56 99 GLU B CA 1
ATOM 1534 C C . GLU A 1 99 ? -8.241 20.834 10.110 1.00 21.98 99 GLU B C 1
ATOM 1535 O O . GLU A 1 99 ? -7.017 20.653 10.027 1.00 22.13 99 GLU B O 1
ATOM 1547 N N . LYS A 1 100 ? -9.009 20.125 10.941 1.00 20.40 100 LYS B N 1
ATOM 1548 C CA . LYS A 1 100 ? -8.423 19.061 11.754 1.00 20.72 100 LYS B CA 1
ATOM 1549 C C . LYS A 1 100 ? -7.873 17.941 10.879 1.00 25.72 100 LYS B C 1
ATOM 1550 O O . LYS A 1 100 ? -6.810 17.376 11.171 1.00 20.23 100 LYS B O 1
ATOM 1569 N N . LEU A 1 101 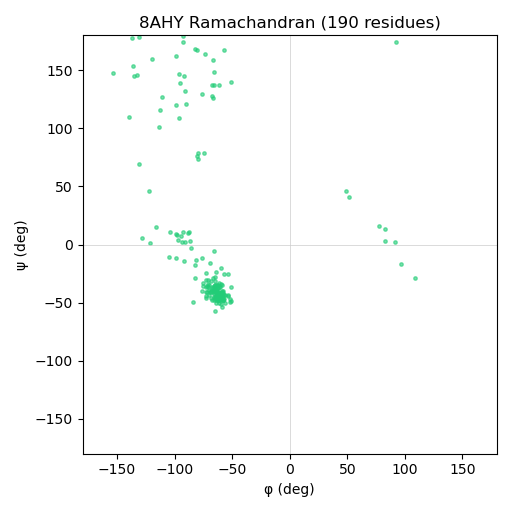? -8.585 17.601 9.802 1.00 19.89 101 LEU B N 1
ATOM 1570 C CA . LEU A 1 101 ? -8.101 16.563 8.899 1.00 21.96 101 LEU B CA 1
ATOM 1571 C C . LEU A 1 101 ? -6.926 17.055 8.063 1.00 21.49 101 LEU B C 1
ATOM 1572 O O . LEU A 1 101 ? -6.050 16.260 7.694 1.00 20.85 101 LEU B O 1
ATOM 1588 N N . ARG A 1 102 ? -6.879 18.354 7.757 1.00 22.96 102 ARG B N 1
ATOM 1589 C CA . ARG A 1 102 ? -5.705 18.897 7.084 1.00 22.28 102 ARG B CA 1
ATOM 1590 C C . ARG A 1 102 ? -4.484 18.792 7.985 1.00 19.18 102 ARG B C 1
ATOM 1591 O O . ARG A 1 102 ? -3.381 18.481 7.517 1.00 21.14 102 ARG B O 1
ATOM 1612 N N . TRP A 1 103 ? -4.661 19.042 9.286 1.00 20.42 103 TRP B N 1
ATOM 1613 C CA . TRP A 1 103 ? -3.552 18.872 10.220 1.00 17.90 103 TRP B CA 1
ATOM 1614 C C . TRP A 1 103 ? -3.126 17.407 10.283 1.00 20.45 103 TRP B C 1
ATOM 1615 O O . TRP A 1 103 ? -1.930 17.087 10.228 1.00 21.59 103 TRP B O 1
ATOM 1636 N N . ALA A 1 104 ? -4.100 16.497 10.399 1.00 19.31 104 ALA B N 1
ATOM 1637 C CA . ALA A 1 104 ? -3.782 15.070 10.463 1.00 18.42 104 ALA B CA 1
ATOM 1638 C C . ALA A 1 104 ? -3.071 14.593 9.197 1.00 17.82 104 ALA B C 1
ATOM 1639 O O . ALA A 1 104 ? -2.178 13.733 9.263 1.00 18.44 104 ALA B O 1
ATOM 1646 N N . PHE A 1 105 ? -3.455 15.128 8.034 1.00 19.25 105 PHE B N 1
ATOM 1647 C CA . PHE A 1 105 ? -2.765 14.762 6.800 1.00 21.32 105 PHE B CA 1
ATOM 1648 C C . PHE A 1 105 ? -1.280 15.094 6.895 1.00 18.81 105 PHE B C 1
ATOM 1649 O O . PHE A 1 105 ? -0.429 14.288 6.495 1.00 21.75 105 PHE B O 1
ATOM 1666 N N . LYS A 1 106 ? -0.955 16.275 7.433 1.00 18.83 106 LYS B N 1
ATOM 1667 C CA . LYS A 1 106 ? 0.434 16.659 7.673 1.00 21.92 106 LYS B CA 1
ATOM 1668 C C . LYS A 1 106 ? 1.142 15.664 8.584 1.00 26.08 106 LYS B C 1
ATOM 1669 O O . LYS A 1 106 ? 2.316 15.339 8.367 1.00 22.46 106 LYS B O 1
ATOM 1688 N N . LEU A 1 107 ? 0.451 15.180 9.618 1.00 20.68 107 LEU B N 1
ATOM 1689 C CA . LEU A 1 107 ? 1.035 14.175 10.499 1.00 20.56 107 LEU B CA 1
ATOM 1690 C C . LEU A 1 107 ? 1.270 12.862 9.765 1.00 23.29 107 LEU B C 1
ATOM 1691 O O . LEU A 1 107 ? 2.342 12.258 9.872 1.00 20.96 107 LEU B O 1
ATOM 1707 N N . TYR A 1 108 ? 0.266 12.393 9.025 1.00 17.64 108 TYR B N 1
ATOM 1708 C CA . TYR A 1 108 ? 0.376 11.090 8.391 1.00 15.50 108 TYR B CA 1
ATOM 1709 C C . TYR A 1 108 ? 1.372 11.093 7.241 1.00 17.50 108 TYR B C 1
ATOM 1710 O O . TYR A 1 108 ? 1.990 10.060 6.963 1.00 19.23 108 TYR B O 1
ATOM 1728 N N . ASP A 1 109 ? 1.536 12.223 6.555 1.00 19.71 109 ASP B N 1
ATOM 1729 C CA . ASP A 1 109 ? 2.424 12.301 5.396 1.00 21.55 109 ASP B CA 1
ATOM 1730 C C . ASP A 1 109 ? 3.859 12.446 5.906 1.00 21.49 109 ASP B C 1
ATOM 1731 O O . ASP A 1 109 ? 4.483 13.509 5.849 1.00 20.09 109 ASP B O 1
ATOM 1740 N N . LEU A 1 110 ? 4.384 11.336 6.420 1.00 20.29 110 LEU B N 1
ATOM 1741 C CA . LEU A 1 110 ? 5.634 11.397 7.174 1.00 19.64 110 LEU B CA 1
ATOM 1742 C C . LEU A 1 110 ? 6.831 11.790 6.316 1.00 22.72 110 LEU B C 1
ATOM 1743 O O . LEU A 1 110 ? 7.789 12.367 6.844 1.00 23.86 110 LEU B O 1
ATOM 1759 N N . ASP A 1 111 ? 6.829 11.474 5.018 1.00 19.39 111 ASP B N 1
ATOM 1760 C CA . ASP A 1 111 ? 7.937 11.878 4.157 1.00 20.00 111 ASP B CA 1
ATOM 1761 C C . ASP A 1 111 ? 7.667 13.203 3.445 1.00 23.23 111 ASP B C 1
ATOM 1762 O O . ASP A 1 111 ? 8.496 13.637 2.643 1.00 23.43 111 ASP B O 1
ATOM 1771 N N . ASN A 1 112 ? 6.531 13.843 3.713 1.00 20.66 112 ASN B N 1
ATOM 1772 C CA A ASN A 1 112 ? 6.210 15.156 3.154 0.50 25.29 112 ASN B CA 1
ATOM 1773 C CA B ASN A 1 112 ? 6.211 15.159 3.156 0.50 25.29 112 ASN B CA 1
ATOM 1774 C C . ASN A 1 112 ? 6.252 15.151 1.629 1.00 26.49 112 ASN B C 1
ATOM 1775 O O . ASN A 1 112 ? 6.669 16.126 1.001 1.00 29.48 112 ASN B O 1
ATOM 1794 N N . ASP A 1 113 ? 5.795 14.049 1.018 1.00 22.66 113 ASP B N 1
ATOM 1795 C CA . ASP A 1 113 ? 5.726 13.976 -0.439 1.00 24.83 113 ASP B CA 1
ATOM 1796 C C . ASP A 1 113 ? 4.336 14.297 -0.984 1.00 22.01 113 ASP B C 1
ATOM 1797 O O . ASP A 1 113 ? 4.130 14.222 -2.198 1.00 24.31 113 ASP B O 1
ATOM 1806 N N . GLY A 1 114 ? 3.387 14.682 -0.129 1.00 21.11 114 GLY B N 1
ATOM 1807 C CA . GLY A 1 114 ? 2.074 15.095 -0.575 1.00 22.52 114 GLY B CA 1
ATOM 1808 C C . GLY A 1 114 ? 1.043 13.997 -0.653 1.00 25.93 114 GLY B C 1
ATOM 1809 O O . GLY A 1 114 ? -0.095 14.269 -1.056 1.00 22.24 114 GLY B O 1
ATOM 1813 N N . TYR A 1 115 ? 1.398 12.770 -0.281 1.00 19.72 115 TYR B N 1
ATOM 1814 C CA . TYR A 1 115 ? 0.475 11.646 -0.283 1.00 17.77 115 TYR B CA 1
ATOM 1815 C C . TYR A 1 115 ? 0.663 10.854 1.003 1.00 20.46 115 TYR B C 1
ATOM 1816 O O . TYR A 1 115 ? 1.757 10.839 1.578 1.00 21.73 115 TYR B O 1
ATOM 1834 N N . ILE A 1 116 ? -0.390 10.164 1.435 1.00 19.46 116 ILE B N 1
ATOM 1835 C CA . ILE A 1 116 ? -0.280 9.158 2.486 1.00 17.40 116 ILE B CA 1
ATOM 1836 C C . ILE A 1 116 ? -0.205 7.793 1.816 1.00 18.84 116 ILE B C 1
ATOM 1837 O O . ILE A 1 116 ? -1.132 7.401 1.099 1.00 22.23 116 ILE B O 1
ATOM 1853 N N . THR A 1 117 ? 0.880 7.063 2.046 1.00 17.42 117 THR B N 1
ATOM 1854 C CA . THR A 1 117 ? 0.985 5.683 1.591 1.00 19.21 117 THR B CA 1
ATOM 1855 C C . THR A 1 117 ? 0.659 4.738 2.745 1.00 21.88 117 THR B C 1
ATOM 1856 O O . THR A 1 117 ? 0.641 5.133 3.915 1.00 22.39 117 THR B O 1
ATOM 1867 N N . ARG A 1 118 ? 0.358 3.484 2.405 1.00 23.21 118 ARG B N 1
ATOM 1868 C CA . ARG A 1 118 ? -0.192 2.582 3.414 1.00 23.00 118 ARG B CA 1
ATOM 1869 C C . ARG A 1 118 ? 0.783 2.365 4.567 1.00 23.96 118 ARG B C 1
ATOM 1870 O O . ARG A 1 118 ? 0.361 2.188 5.715 1.00 21.97 118 ARG B O 1
ATOM 1891 N N . ASN A 1 119 ? 2.085 2.368 4.283 1.00 22.00 119 ASN B N 1
ATOM 1892 C CA . ASN A 1 119 ? 3.089 2.231 5.334 1.00 21.60 119 ASN B CA 1
ATOM 1893 C C . ASN A 1 119 ? 3.056 3.419 6.292 1.00 25.03 119 ASN B C 1
ATOM 1894 O O . ASN A 1 119 ? 3.286 3.254 7.497 1.00 22.74 119 ASN B O 1
ATOM 1905 N N . GLU A 1 120 ? 2.758 4.620 5.783 1.00 22.04 120 GLU B N 1
ATOM 1906 C CA . GLU A 1 120 ? 2.654 5.781 6.661 1.00 19.94 120 GLU B CA 1
ATOM 1907 C C . GLU A 1 120 ? 1.417 5.689 7.545 1.00 20.29 120 GLU B C 1
ATOM 1908 O O . GLU A 1 120 ? 1.484 5.975 8.749 1.00 20.16 120 GLU B O 1
ATOM 1920 N N . MET A 1 121 ? 0.276 5.290 6.972 1.00 20.79 121 MET B N 1
ATOM 1921 C CA . MET A 1 121 ? -0.912 5.120 7.800 1.00 19.21 121 MET B CA 1
ATOM 1922 C C . MET A 1 121 ? -0.656 4.092 8.888 1.00 20.86 121 MET B C 1
ATOM 1923 O O . MET A 1 121 ? -1.052 4.283 10.042 1.00 24.28 121 MET B O 1
ATOM 1937 N N . LEU A 1 122 ? 0.022 2.999 8.542 1.00 22.45 122 LEU B N 1
ATOM 1938 C CA . LEU A 1 122 ? 0.319 1.975 9.536 1.00 22.81 122 LEU B CA 1
ATOM 1939 C C . LEU A 1 122 ? 1.256 2.505 10.620 1.00 26.48 122 LEU B C 1
ATOM 1940 O O . LEU A 1 122 ? 1.106 2.161 11.798 1.00 27.96 122 LEU B O 1
ATOM 1956 N N . ASP A 1 123 ? 2.241 3.330 10.248 1.00 26.69 123 ASP B N 1
ATOM 1957 C CA . ASP A 1 123 ? 3.147 3.880 11.257 1.00 28.19 123 ASP B CA 1
ATOM 1958 C C . ASP A 1 123 ? 2.389 4.662 12.324 1.00 26.80 123 ASP B C 1
ATOM 1959 O O . ASP A 1 123 ? 2.637 4.492 13.523 1.00 23.56 123 ASP B O 1
ATOM 1968 N N . ILE A 1 124 ? 1.481 5.549 11.906 1.00 23.04 124 ILE B N 1
ATOM 1969 C CA . ILE A 1 124 ? 0.725 6.345 12.867 1.00 21.83 124 ILE B CA 1
ATOM 1970 C C . ILE A 1 124 ? -0.223 5.459 13.666 1.00 26.10 124 ILE B C 1
ATOM 1971 O O . ILE A 1 124 ? -0.308 5.560 14.896 1.00 22.53 124 ILE B O 1
ATOM 1987 N N . VAL A 1 125 ? -0.970 4.595 12.978 1.00 21.35 125 VAL B N 1
ATOM 1988 C CA . VAL A 1 125 ? -1.929 3.743 13.672 1.00 21.47 125 VAL B CA 1
ATOM 1989 C C . VAL A 1 125 ? -1.213 2.839 14.668 1.00 25.59 125 VAL B C 1
ATOM 1990 O O . VAL A 1 125 ? -1.664 2.666 15.809 1.00 24.58 125 VAL B O 1
ATOM 2003 N N . ASP A 1 126 ? -0.088 2.250 14.261 1.00 23.77 126 ASP B N 1
ATOM 2004 C CA . ASP A 1 126 ? 0.669 1.424 15.193 1.00 24.92 126 ASP B CA 1
ATOM 2005 C C . ASP A 1 126 ? 1.155 2.250 16.377 1.00 30.47 126 ASP B C 1
ATOM 2006 O O . ASP A 1 126 ? 1.099 1.796 17.526 1.00 29.98 126 ASP B O 1
ATOM 2015 N N . ALA A 1 127 ? 1.631 3.471 16.120 1.00 28.72 127 ALA B N 1
ATOM 2016 C CA . ALA A 1 127 ? 2.060 4.337 17.213 1.00 26.50 127 ALA B CA 1
ATOM 2017 C C . ALA A 1 127 ? 0.919 4.585 18.188 1.00 29.09 127 ALA B C 1
ATOM 2018 O O . ALA A 1 127 ? 1.121 4.587 19.409 1.00 28.21 127 ALA B O 1
ATOM 2025 N N . ILE A 1 128 ? -0.292 4.792 17.668 1.00 23.58 128 ILE B N 1
ATOM 2026 C CA . ILE A 1 128 ? -1.440 5.006 18.540 1.00 25.69 128 ILE B CA 1
ATOM 2027 C C . ILE A 1 128 ? -1.684 3.770 19.399 1.00 29.55 128 ILE B C 1
ATOM 2028 O O . ILE A 1 128 ? -1.848 3.872 20.621 1.00 32.81 128 ILE B O 1
ATOM 2044 N N . TYR A 1 129 ? -1.689 2.579 18.789 1.00 30.94 129 TYR B N 1
ATOM 2045 C CA . TYR A 1 129 ? -1.935 1.382 19.595 1.00 31.12 129 TYR B CA 1
ATOM 2046 C C . TYR A 1 129 ? -0.812 1.136 20.595 1.00 33.96 129 TYR B C 1
ATOM 2047 O O . TYR A 1 129 ? -1.064 0.650 21.703 1.00 36.76 129 TYR B O 1
ATOM 2065 N N . GLN A 1 130 ? 0.439 1.404 20.209 1.00 32.88 130 GLN B N 1
ATOM 2066 C CA . GLN A 1 130 ? 1.543 1.187 21.138 1.00 34.85 130 GLN B CA 1
ATOM 2067 C C . GLN A 1 130 ? 1.361 2.006 22.407 1.00 34.99 130 GLN B C 1
ATOM 2068 O O . GLN A 1 130 ? 1.727 1.558 23.498 1.00 37.65 130 GLN B O 1
ATOM 2082 N N . MET A 1 131 ? 0.786 3.201 22.286 1.00 32.76 131 MET B N 1
ATOM 2083 C CA . MET A 1 131 ? 0.622 4.078 23.438 1.00 43.31 131 MET B CA 1
ATOM 2084 C C . MET A 1 131 ? -0.636 3.736 24.227 1.00 41.72 131 MET B C 1
ATOM 2085 O O . MET A 1 131 ? -0.585 3.591 25.454 1.00 41.25 131 MET B O 1
ATOM 2099 N N . VAL A 1 132 ? -1.778 3.609 23.544 1.00 34.45 132 VAL B N 1
ATOM 2100 C CA . VAL A 1 132 ? -3.057 3.476 24.238 1.00 38.78 132 VAL B CA 1
ATOM 2101 C C . VAL A 1 132 ? -3.547 2.035 24.352 1.00 44.50 132 VAL B C 1
ATOM 2102 O O . VAL A 1 132 ? -4.511 1.784 25.094 1.00 50.78 132 VAL B O 1
ATOM 2115 N N . GLY A 1 133 ? -2.932 1.088 23.646 1.00 45.41 133 GLY B N 1
ATOM 2116 C CA . GLY A 1 133 ? -3.353 -0.297 23.690 1.00 55.13 133 GLY B CA 1
ATOM 2117 C C . GLY A 1 133 ? -4.353 -0.644 22.599 1.00 52.98 133 GLY B C 1
ATOM 2118 O O . GLY A 1 133 ? -4.830 0.209 21.846 1.00 50.10 133 GLY B O 1
ATOM 2122 N N . ASN A 1 134 ? -4.675 -1.937 22.517 1.00 55.08 134 ASN B N 1
ATOM 2123 C CA . ASN A 1 134 ? -5.657 -2.443 21.567 1.00 67.83 134 ASN B CA 1
ATOM 2124 C C . ASN A 1 134 ? -6.824 -3.107 22.289 1.00 51.29 134 ASN B C 1
ATOM 2125 O O . ASN A 1 134 ? -6.714 -3.520 23.448 1.00 63.03 134 ASN B O 1
ATOM 2136 N N . THR A 1 135 ? -7.947 -3.220 21.575 1.00 60.98 135 THR B N 1
ATOM 2137 C CA . THR A 1 135 ? -9.136 -3.862 22.120 1.00 62.75 135 THR B CA 1
ATOM 2138 C C . THR A 1 135 ? -8.954 -5.374 22.118 1.00 60.36 135 THR B C 1
ATOM 2139 O O . THR A 1 135 ? -8.594 -5.963 21.094 1.00 59.78 135 THR B O 1
ATOM 2150 N N . VAL A 1 136 ? -9.219 -6.001 23.263 1.00 63.44 136 VAL B N 1
ATOM 2151 C CA . VAL A 1 136 ? -9.101 -7.449 23.369 1.00 63.94 136 VAL B CA 1
ATOM 2152 C C . VAL A 1 136 ? -10.175 -8.106 22.511 1.00 68.20 136 VAL B C 1
ATOM 2153 O O . VAL A 1 136 ? -11.367 -7.790 22.628 1.00 53.59 136 VAL B O 1
ATOM 2166 N N . GLU A 1 137 ? -9.757 -9.030 21.644 1.00 63.85 137 GLU B N 1
ATOM 2167 C CA . GLU A 1 137 ? -10.671 -9.786 20.796 1.00 46.58 137 GLU B CA 1
ATOM 2168 C C . GLU A 1 137 ? -10.227 -11.246 20.793 1.00 54.62 137 GLU B C 1
ATOM 2169 O O . GLU A 1 137 ? -9.219 -11.610 21.406 1.00 51.51 137 GLU B O 1
ATOM 2181 N N . LEU A 1 138 ? -10.994 -12.090 20.104 1.00 46.80 138 LEU B N 1
ATOM 2182 C CA . LEU A 1 138 ? -10.587 -13.472 19.898 1.00 41.52 138 LEU B CA 1
ATOM 2183 C C . LEU A 1 138 ? -9.331 -13.508 19.028 1.00 43.31 138 LEU B C 1
ATOM 2184 O O . LEU A 1 138 ? -9.152 -12.652 18.155 1.00 40.19 138 LEU B O 1
ATOM 2200 N N . PRO A 1 139 ? -8.451 -14.494 19.225 1.00 40.76 139 PRO B N 1
ATOM 2201 C CA . PRO A 1 139 ? -7.283 -14.601 18.331 1.00 43.08 139 PRO B CA 1
ATOM 2202 C C . PRO A 1 139 ? -7.653 -14.640 16.860 1.00 42.46 139 PRO B C 1
ATOM 2203 O O . PRO A 1 139 ? -6.843 -14.246 16.010 1.00 45.27 139 PRO B O 1
ATOM 2214 N N . GLU A 1 140 ? -8.867 -15.090 16.535 1.00 45.40 140 GLU B N 1
ATOM 2215 C CA . GLU A 1 140 ? -9.312 -15.205 15.154 1.00 45.08 140 GLU B CA 1
ATOM 2216 C C . GLU A 1 140 ? -9.826 -13.881 14.600 1.00 45.36 140 GLU B C 1
ATOM 2217 O O . GLU A 1 140 ? -9.913 -13.730 13.377 1.00 53.90 140 GLU B O 1
ATOM 2229 N N . GLU A 1 141 ? -10.156 -12.925 15.473 1.00 51.11 141 GLU B N 1
ATOM 2230 C CA . GLU A 1 141 ? -10.565 -11.587 15.063 1.00 54.35 141 GLU B CA 1
ATOM 2231 C C . GLU A 1 141 ? -9.658 -10.533 15.683 1.00 62.60 141 GLU B C 1
ATOM 2232 O O . GLU A 1 141 ? -10.145 -9.526 16.210 1.00 62.83 141 GLU B O 1
ATOM 2244 N N . GLU A 1 142 ? -8.347 -10.750 15.635 1.00 50.75 142 GLU B N 1
ATOM 2245 C CA . GLU A 1 142 ? -7.429 -9.882 16.358 1.00 60.26 142 GLU B CA 1
ATOM 2246 C C . GLU A 1 142 ? -7.439 -8.470 15.782 1.00 56.27 142 GLU B C 1
ATOM 2247 O O . GLU A 1 142 ? -7.449 -8.273 14.563 1.00 61.70 142 GLU B O 1
ATOM 2259 N N . ASN A 1 143 ? -7.445 -7.484 16.682 1.00 58.50 143 ASN B N 1
ATOM 2260 C CA . ASN A 1 143 ? -7.448 -6.065 16.326 1.00 59.91 143 ASN B CA 1
ATOM 2261 C C . ASN A 1 143 ? -6.027 -5.621 15.984 1.00 60.89 143 ASN B C 1
ATOM 2262 O O . ASN A 1 143 ? -5.342 -4.944 16.756 1.00 72.72 143 ASN B O 1
ATOM 2273 N N . THR A 1 144 ? -5.586 -6.000 14.783 1.00 56.54 144 THR B N 1
ATOM 2274 C CA . THR A 1 144 ? -4.232 -5.620 14.392 1.00 52.66 144 THR B CA 1
ATOM 2275 C C . THR A 1 144 ? -4.254 -4.336 13.565 1.00 44.12 144 THR B C 1
ATOM 2276 O O . THR A 1 144 ? -5.129 -4.165 12.709 1.00 39.88 144 THR B O 1
ATOM 2287 N N . PRO A 1 145 ? -3.299 -3.425 13.798 1.00 45.77 145 PRO B N 1
ATOM 2288 C CA . PRO A 1 145 ? -3.218 -2.223 12.949 1.00 40.44 145 PRO B CA 1
ATOM 2289 C C . PRO A 1 145 ? -3.215 -2.541 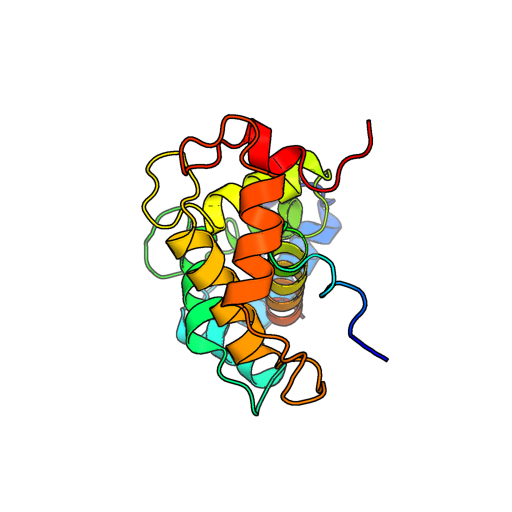11.463 1.00 34.71 145 PRO B C 1
ATOM 2290 O O . PRO A 1 145 ? -3.792 -1.801 10.656 1.00 33.69 145 PRO B O 1
ATOM 2301 N N . GLU A 1 146 ? -2.565 -3.642 11.086 1.00 36.76 146 GLU B N 1
ATOM 2302 C CA . GLU A 1 146 ? -2.421 -3.992 9.678 1.00 42.61 146 GLU B CA 1
ATOM 2303 C C . GLU A 1 146 ? -3.774 -4.211 9.013 1.00 41.47 146 GLU B C 1
ATOM 2304 O O . GLU A 1 146 ? -4.054 -3.642 7.953 1.00 39.84 146 GLU B O 1
ATOM 2316 N N . LYS A 1 147 ? -4.633 -5.031 9.619 1.00 42.35 147 LYS B N 1
ATOM 2317 C CA . LYS A 1 147 ? -5.921 -5.316 8.996 1.00 51.61 147 LYS B CA 1
ATOM 2318 C C . LYS A 1 147 ? -6.845 -4.103 9.056 1.00 50.84 147 LYS B C 1
ATOM 2319 O O . LYS A 1 147 ? -7.607 -3.851 8.115 1.00 43.93 147 LYS B O 1
ATOM 2338 N N . ARG A 1 148 ? -6.790 -3.338 10.149 1.00 43.87 148 ARG B N 1
ATOM 2339 C CA . ARG A 1 148 ? -7.536 -2.083 10.207 1.00 47.56 148 ARG B CA 1
ATOM 2340 C C . ARG A 1 148 ? -7.091 -1.125 9.108 1.00 41.47 148 ARG B C 1
ATOM 2341 O O . ARG A 1 148 ? -7.923 -0.493 8.445 1.00 34.97 148 ARG B O 1
ATOM 2362 N N . VAL A 1 149 ? -5.782 -1.001 8.900 1.00 35.12 149 VAL B N 1
ATOM 2363 C CA . VAL A 1 149 ? -5.290 -0.092 7.873 1.00 32.38 149 VAL B CA 1
ATOM 2364 C C . VAL A 1 149 ? -5.643 -0.607 6.483 1.00 31.22 149 VAL B C 1
ATOM 2365 O O . VAL A 1 149 ? -6.030 0.170 5.604 1.00 34.68 149 VAL B O 1
ATOM 2378 N N . ASP A 1 150 ? -5.518 -1.918 6.254 1.00 36.74 150 ASP B N 1
ATOM 2379 C CA . ASP A 1 150 ? -5.905 -2.461 4.953 1.00 35.31 150 ASP B CA 1
ATOM 2380 C C . ASP A 1 150 ? -7.330 -2.051 4.597 1.00 35.06 150 ASP B C 1
ATOM 2381 O O . ASP A 1 150 ? -7.603 -1.635 3.463 1.00 41.34 150 ASP B O 1
ATOM 2390 N N . ARG A 1 151 ? -8.242 -2.126 5.570 1.00 37.88 151 ARG B N 1
ATOM 2391 C CA . ARG A 1 151 ? -9.642 -1.770 5.346 1.00 40.48 151 ARG B CA 1
ATOM 2392 C C . ARG A 1 151 ? -9.805 -0.289 5.022 1.00 37.63 151 ARG B C 1
ATOM 2393 O O . ARG A 1 151 ? -10.368 0.079 3.982 1.00 37.14 151 ARG B O 1
ATOM 2414 N N . ILE A 1 152 ? -9.337 0.578 5.918 1.00 31.98 152 ILE B N 1
ATOM 2415 C CA . ILE A 1 152 ? -9.563 2.013 5.759 1.00 31.72 152 ILE B CA 1
ATOM 2416 C C . ILE A 1 152 ? -8.856 2.529 4.512 1.00 32.47 152 ILE B C 1
ATOM 2417 O O . ILE A 1 152 ? -9.426 3.296 3.725 1.00 27.92 152 ILE B O 1
ATOM 2433 N N . PHE A 1 153 ? -7.602 2.119 4.311 1.00 28.70 153 PHE B N 1
ATOM 2434 C CA . PHE A 1 153 ? -6.837 2.652 3.189 1.00 30.42 153 PHE B CA 1
ATOM 2435 C C . PHE A 1 153 ? -7.503 2.310 1.863 1.00 28.00 153 PHE B C 1
ATOM 2436 O O . PHE A 1 153 ? -7.654 3.170 0.990 1.00 31.66 153 PHE B O 1
ATOM 2453 N N . ALA A 1 154 ? -7.894 1.047 1.688 1.00 29.72 154 ALA B N 1
ATOM 2454 C CA . ALA A 1 154 ? -8.565 0.647 0.455 1.00 35.76 154 ALA B CA 1
ATOM 2455 C C . ALA A 1 154 ? -9.865 1.420 0.265 1.00 35.80 154 ALA B C 1
ATOM 2456 O O . ALA A 1 154 ? -10.227 1.774 -0.863 1.00 39.72 154 ALA B O 1
ATOM 2463 N N . MET A 1 155 ? -10.579 1.697 1.359 1.00 33.13 155 MET B N 1
ATOM 2464 C CA . MET A 1 155 ? -11.825 2.451 1.258 1.00 34.55 155 MET B CA 1
ATOM 2465 C C . MET A 1 155 ? -11.566 3.873 0.781 1.00 33.88 155 MET B C 1
ATOM 2466 O O . MET A 1 155 ? -12.320 4.410 -0.041 1.00 33.03 155 MET B O 1
ATOM 2480 N N . MET A 1 156 ? -10.503 4.494 1.284 1.00 27.15 156 MET B N 1
ATOM 2481 C CA . MET A 1 156 ? -10.188 5.871 0.939 1.00 30.38 156 MET B CA 1
ATOM 2482 C C . MET A 1 156 ? -9.589 5.997 -0.455 1.00 31.61 156 MET B C 1
ATOM 2483 O O . MET A 1 156 ? -9.843 6.985 -1.152 1.00 32.97 156 MET B O 1
ATOM 2497 N N . ASP A 1 157 ? -8.778 5.022 -0.865 1.00 30.19 157 ASP B N 1
ATOM 2498 C CA . ASP A 1 157 ? -8.063 5.060 -2.141 1.00 30.96 157 ASP B CA 1
ATOM 2499 C C . ASP A 1 157 ? -9.051 4.785 -3.273 1.00 31.78 157 ASP B C 1
ATOM 2500 O O . ASP A 1 157 ? -9.120 3.693 -3.840 1.00 35.93 157 ASP B O 1
ATOM 2509 N N . LYS A 1 158 ? -9.812 5.822 -3.627 1.00 37.29 158 LYS B N 1
ATOM 2510 C CA A LYS A 1 158 ? -10.888 5.653 -4.598 0.50 37.89 158 LYS B CA 1
ATOM 2511 C CA B LYS A 1 158 ? -10.886 5.648 -4.600 0.50 37.88 158 LYS B CA 1
ATOM 2512 C C . LYS A 1 158 ? -10.347 5.237 -5.965 1.00 37.65 158 LYS B C 1
ATOM 2513 O O . LYS A 1 158 ? -10.959 4.417 -6.657 1.00 41.70 158 LYS B O 1
ATOM 2548 N N . ASN A 1 159 ? -9.203 5.784 -6.376 1.00 34.40 159 ASN B N 1
ATOM 2549 C CA . ASN A 1 159 ? -8.610 5.407 -7.659 1.00 35.04 159 ASN B CA 1
ATOM 2550 C C . ASN A 1 159 ? -7.570 4.290 -7.547 1.00 35.93 159 ASN B C 1
ATOM 2551 O O . ASN A 1 159 ? -6.900 3.986 -8.542 1.00 39.58 159 ASN B O 1
ATOM 2562 N N . ALA A 1 160 ? -7.420 3.688 -6.367 1.00 36.52 160 ALA B N 1
ATOM 2563 C CA . ALA A 1 160 ? -6.620 2.475 -6.168 1.00 35.22 160 ALA B CA 1
ATOM 2564 C C . ALA A 1 160 ? -5.207 2.596 -6.738 1.00 33.23 160 ALA B C 1
ATOM 2565 O O . ALA A 1 160 ? -4.666 1.651 -7.318 1.00 35.79 160 ALA B O 1
ATOM 2572 N N . ASP A 1 161 ? -4.586 3.758 -6.556 1.00 33.29 161 ASP B N 1
ATOM 2573 C CA . ASP A 1 161 ? -3.215 3.965 -7.005 1.00 30.07 161 ASP B CA 1
ATOM 2574 C C . ASP A 1 161 ? -2.200 3.801 -5.878 1.00 26.03 161 ASP B C 1
ATOM 2575 O O . ASP A 1 161 ? -1.018 4.099 -6.070 1.00 28.44 161 ASP B O 1
ATOM 2584 N N . GLY A 1 162 ? -2.630 3.316 -4.716 1.00 25.55 162 GLY B N 1
ATOM 2585 C CA . GLY A 1 162 ? -1.707 3.026 -3.636 1.00 23.53 162 GLY B CA 1
ATOM 2586 C C . GLY A 1 162 ? -1.229 4.231 -2.870 1.00 27.96 162 GLY B C 1
ATOM 2587 O O . GLY A 1 162 ? -0.233 4.143 -2.150 1.00 24.35 162 GLY B O 1
ATOM 2591 N N . LYS A 1 163 ? -1.910 5.359 -3.007 1.00 22.08 163 LYS B N 1
ATOM 2592 C CA . LYS A 1 163 ? -1.556 6.577 -2.304 1.00 22.06 163 LYS B CA 1
ATOM 2593 C C . LYS A 1 163 ? -2.804 7.424 -2.138 1.00 26.15 163 LYS B C 1
ATOM 2594 O O . LYS A 1 163 ? -3.713 7.387 -2.973 1.00 25.23 163 LYS B O 1
ATOM 2613 N N . LEU A 1 164 ? -2.854 8.161 -1.035 1.00 21.85 164 LEU B N 1
ATOM 2614 C CA . LEU A 1 164 ? -4.012 8.980 -0.703 1.00 22.11 164 LEU B CA 1
ATOM 2615 C C . LEU A 1 164 ? -3.668 10.456 -0.812 1.00 20.98 164 LEU B C 1
ATOM 2616 O O . LEU A 1 164 ? -2.699 10.923 -0.200 1.00 22.67 164 LEU B O 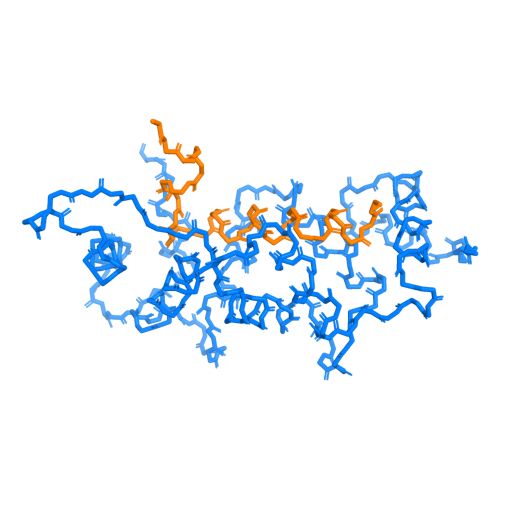1
ATOM 2632 N N . THR A 1 165 ? -4.477 11.184 -1.574 1.00 23.05 165 THR B N 1
ATOM 2633 C CA . THR A 1 165 ? -4.393 12.630 -1.591 1.00 26.90 165 THR B CA 1
ATOM 2634 C C . THR A 1 165 ? -5.122 13.191 -0.371 1.00 25.79 165 THR B C 1
ATOM 2635 O O . THR A 1 165 ? -5.877 12.490 0.315 1.00 22.73 165 THR B O 1
ATOM 2646 N N . LEU A 1 166 ? -4.916 14.481 -0.113 1.00 23.18 166 LEU B N 1
ATOM 2647 C CA . LEU A 1 166 ? -5.675 15.133 0.948 1.00 22.80 166 LEU B CA 1
ATOM 2648 C C . LEU A 1 166 ? -7.172 15.022 0.685 1.00 27.19 166 LEU B C 1
ATOM 2649 O O . LEU A 1 166 ? -7.957 14.778 1.608 1.00 28.38 166 LEU B O 1
ATOM 2665 N N . GLN A 1 167 ? -7.581 15.214 -0.571 1.00 29.21 167 GLN B N 1
ATOM 2666 C CA . GLN A 1 167 ? -8.985 15.088 -0.948 1.00 29.48 167 GLN B CA 1
ATOM 2667 C C . GLN A 1 167 ? -9.524 13.709 -0.589 1.00 29.63 167 GLN B C 1
ATOM 2668 O O . GLN A 1 167 ? -10.598 13.586 0.012 1.00 29.95 167 GLN B O 1
ATOM 2682 N N . GLU A 1 168 ? -8.781 12.654 -0.935 1.00 29.05 168 GLU B N 1
ATOM 2683 C CA . GLU A 1 168 ? -9.225 11.299 -0.615 1.00 26.25 168 GLU B CA 1
ATOM 2684 C C . GLU A 1 168 ? -9.296 11.090 0.897 1.00 32.79 168 GLU B C 1
ATOM 2685 O O . GLU A 1 168 ? -10.225 10.449 1.403 1.00 31.28 168 GLU B O 1
ATOM 2697 N N . PHE A 1 169 ? -8.321 11.630 1.631 1.00 24.98 169 PHE B N 1
ATOM 2698 C CA . PHE A 1 169 ? -8.256 11.463 3.080 1.00 25.11 169 PHE B CA 1
ATOM 2699 C C . PHE A 1 169 ? -9.400 12.204 3.766 1.00 28.75 169 PHE B C 1
ATOM 2700 O O . PHE A 1 169 ? -10.083 11.647 4.633 1.00 34.18 169 PHE B O 1
ATOM 2717 N N . GLN A 1 170 ? -9.642 13.457 3.368 1.00 32.51 170 GLN B N 1
ATOM 2718 C CA . GLN A 1 170 ? -10.654 14.274 4.033 1.00 28.36 170 GLN B CA 1
ATOM 2719 C C . GLN A 1 170 ? -12.059 13.711 3.873 1.00 39.56 170 GLN B C 1
ATOM 2720 O O . GLN A 1 170 ? -12.931 14.008 4.695 1.00 45.48 170 GLN B O 1
ATOM 2734 N N . GLU A 1 171 ? -12.299 12.916 2.836 1.00 37.89 171 GLU B N 1
ATOM 2735 C CA . GLU A 1 171 ? -13.619 12.374 2.547 1.00 53.32 171 GLU B CA 1
ATOM 2736 C C . GLU A 1 171 ? -13.871 11.056 3.274 1.00 46.45 171 GLU B C 1
ATOM 2737 O O . GLU A 1 171 ? -14.874 10.400 3.014 1.00 36.44 171 GLU B O 1
ATOM 2749 N N . GLY A 1 172 ? -13.009 10.688 4.218 1.00 47.84 172 GLY B N 1
ATOM 2750 C CA . GLY A 1 172 ? -12.978 9.313 4.684 1.00 44.84 172 GLY B CA 1
ATOM 2751 C C . GLY A 1 172 ? -14.105 8.944 5.615 1.00 31.29 172 GLY B C 1
ATOM 2752 O O . GLY A 1 172 ? -14.629 7.830 5.535 1.00 37.23 172 GLY B O 1
ATOM 2756 N N . SER A 1 173 ? -14.475 9.852 6.519 1.00 33.63 173 SER B N 1
ATOM 2757 C CA . SER A 1 173 ? -15.631 9.636 7.373 1.00 48.97 173 SER B CA 1
ATOM 2758 C C . SER A 1 173 ? -16.836 10.467 6.953 1.00 40.71 173 SER B C 1
ATOM 2759 O O . SER A 1 173 ? -17.942 10.238 7.467 1.00 50.57 173 SER B O 1
ATOM 2767 N N . LYS A 1 174 ? -16.645 11.416 6.039 1.00 51.56 174 LYS B N 1
ATOM 2768 C CA . LYS A 1 174 ? -17.704 12.320 5.616 1.00 53.14 174 LYS B CA 1
ATOM 2769 C C . LYS A 1 174 ? -18.787 11.566 4.849 1.00 52.80 174 LYS B C 1
ATOM 2770 O O . LYS A 1 174 ? -18.496 10.731 3.989 1.00 53.13 174 LYS B O 1
ATOM 2789 N N . ALA A 1 175 ? -20.043 11.881 5.143 1.00 55.06 175 ALA B N 1
ATOM 2790 C CA . ALA A 1 175 ? -21.167 11.216 4.497 1.00 58.67 175 ALA B CA 1
ATOM 2791 C C . ALA A 1 175 ? -21.610 11.977 3.252 1.00 72.98 175 ALA B C 1
ATOM 2792 O O . ALA A 1 175 ? -21.570 13.210 3.205 1.00 71.86 175 ALA B O 1
ATOM 2799 N N . ASP A 1 176 ? -22.044 11.223 2.245 1.00 83.75 176 ASP B N 1
ATOM 2800 C CA . ASP A 1 176 ? -22.416 11.791 0.953 1.00 83.24 176 ASP B CA 1
ATOM 2801 C C . ASP A 1 176 ? -23.854 11.449 0.579 1.00 84.16 176 ASP B C 1
ATOM 2802 O O . ASP A 1 176 ? -24.796 11.798 1.288 1.00 88.15 176 ASP B O 1
ATOM 2811 N N . SER B 2 3 ? -16.602 -1.746 27.269 1.00 114.24 402 SER P N 1
ATOM 2812 C CA . SER B 2 3 ? -16.584 -0.501 26.505 1.00 117.98 402 SER P CA 1
ATOM 2813 C C . SER B 2 3 ? -15.205 -0.262 25.863 1.00 118.25 402 SER P C 1
ATOM 2814 O O . SER B 2 3 ? -14.199 -0.872 26.257 1.00 122.01 402 SER P O 1
ATOM 2821 N N . VAL B 2 4 ? -15.167 0.653 24.895 1.00 117.66 403 VAL P N 1
ATOM 2822 C CA . VAL B 2 4 ? -13.966 0.958 24.121 1.00 122.00 403 VAL P CA 1
ATOM 2823 C C . VAL B 2 4 ? -13.864 2.469 24.113 1.00 122.75 403 VAL P C 1
ATOM 2824 O O . VAL B 2 4 ? -14.899 3.145 24.023 1.00 118.96 403 VAL P O 1
ATOM 2837 N N . PRO B 2 5 ? -12.682 3.052 24.120 1.00 117.11 404 PRO P N 1
ATOM 2838 C CA . PRO B 2 5 ? -12.624 4.510 24.031 1.00 108.91 404 PRO P CA 1
ATOM 2839 C C . PRO B 2 5 ? -13.437 5.062 22.861 1.00 97.83 404 PRO P C 1
ATOM 2840 O O . PRO B 2 5 ? -13.442 4.525 21.760 1.00 92.20 404 PRO P O 1
ATOM 2851 N N . ARG B 2 6 ? -14.127 6.171 23.099 1.00 98.41 405 ARG P N 1
ATOM 2852 C CA . ARG B 2 6 ? -15.093 6.647 22.113 1.00 98.53 405 ARG P CA 1
ATOM 2853 C C . ARG B 2 6 ? -14.436 6.915 20.765 1.00 89.80 405 ARG P C 1
ATOM 2854 O O . ARG B 2 6 ? -14.995 6.572 19.719 1.00 85.92 405 ARG P O 1
ATOM 2875 N N . PHE B 2 7 ? -13.291 7.595 20.760 1.00 83.21 406 PHE P N 1
ATOM 2876 C CA . PHE B 2 7 ? -12.698 8.102 19.528 1.00 80.74 406 PHE P CA 1
ATOM 2877 C C . PHE B 2 7 ? -11.720 7.142 18.877 1.00 79.88 406 PHE P C 1
ATOM 2878 O O . PHE B 2 7 ? -11.133 7.482 17.844 1.00 78.02 406 PHE P O 1
ATOM 2895 N N . ILE B 2 8 ? -11.522 5.944 19.426 1.00 42.04 407 ILE P N 1
ATOM 2896 C CA . ILE B 2 8 ? -10.621 5.039 18.723 1.00 46.62 407 ILE P CA 1
ATOM 2897 C C . ILE B 2 8 ? -11.259 4.407 17.499 1.00 33.66 407 ILE P C 1
ATOM 2898 O O . ILE B 2 8 ? -10.538 3.845 16.669 1.00 33.42 407 ILE P O 1
ATOM 2914 N N . LYS B 2 9 ? -12.580 4.531 17.323 1.00 29.29 408 LYS P N 1
ATOM 2915 C CA . LYS B 2 9 ? -13.195 4.200 16.047 1.00 30.78 408 LYS P CA 1
ATOM 2916 C C . LYS B 2 9 ? -12.659 5.046 14.895 1.00 30.35 408 LYS P C 1
ATOM 2917 O O . LYS B 2 9 ? -12.777 4.640 13.732 1.00 26.66 408 LYS P O 1
ATOM 2936 N N . TYR B 2 10 ? -12.062 6.203 15.184 1.00 24.88 409 TYR P N 1
ATOM 2937 C CA . TYR B 2 10 ? -11.539 7.098 14.164 1.00 22.53 409 TYR P CA 1
ATOM 2938 C C . TYR B 2 10 ? -10.045 6.925 13.958 1.00 23.25 409 TYR P C 1
ATOM 2939 O O . TYR B 2 10 ? -9.438 7.718 13.237 1.00 24.89 409 TYR P O 1
ATOM 2957 N N . THR B 2 11 ? -9.440 5.912 14.573 1.00 23.81 410 THR P N 1
ATOM 2958 C CA . THR B 2 11 ? -8.014 5.686 14.395 1.00 23.04 410 THR P CA 1
ATOM 2959 C C . THR B 2 11 ? -7.739 5.289 12.951 1.00 24.85 410 THR P C 1
ATOM 2960 O O . THR B 2 11 ? -8.349 4.354 12.424 1.00 24.61 410 THR P O 1
ATOM 2971 N N . GLY B 2 12 ? -6.828 6.013 12.307 1.00 22.59 411 GLY P N 1
ATOM 2972 C CA . GLY B 2 12 ? -6.568 5.871 10.899 1.00 23.31 411 GLY P CA 1
ATOM 2973 C C . GLY B 2 12 ? -7.290 6.880 10.036 1.00 26.76 411 GLY P C 1
ATOM 2974 O O . GLY B 2 12 ? -6.914 7.064 8.875 1.00 25.03 411 GLY P O 1
ATOM 2978 N N . TYR B 2 13 ? -8.312 7.537 10.573 1.00 24.05 412 TYR P N 1
ATOM 2979 C CA . TYR B 2 13 ? -9.021 8.581 9.852 1.00 23.55 412 TYR P CA 1
ATOM 2980 C C . TYR B 2 13 ? -8.448 9.965 10.100 1.00 26.83 412 TYR P C 1
ATOM 2981 O O . TYR B 2 13 ? -8.783 10.896 9.364 1.00 25.30 412 TYR P O 1
ATOM 2999 N N . GLY B 2 14 ? -7.603 10.118 11.120 1.00 23.00 413 GLY P N 1
ATOM 3000 C CA . GLY B 2 14 ? -6.997 11.382 11.476 1.00 22.33 413 GLY P CA 1
ATOM 3001 C C . GLY B 2 14 ? -7.542 11.984 12.756 1.00 24.40 413 GLY P C 1
ATOM 3002 O O . GLY B 2 14 ? -6.811 12.690 13.459 1.00 25.61 413 GLY P O 1
ATOM 3006 N N . ASN B 2 15 ? -8.803 11.701 13.085 1.00 27.84 414 ASN P N 1
ATOM 3007 C CA . ASN B 2 15 ? -9.433 12.361 14.225 1.00 27.05 414 ASN P CA 1
ATOM 3008 C C . ASN B 2 15 ? -8.873 11.866 15.553 1.00 25.13 414 ASN P C 1
ATOM 3009 O O . ASN B 2 15 ? -8.756 12.648 16.501 1.00 25.33 414 ASN P O 1
ATOM 3020 N N . ALA B 2 16 ? -8.531 10.582 15.648 1.00 23.76 415 ALA P N 1
ATOM 3021 C CA . ALA B 2 16 ? -7.961 10.065 16.886 1.00 25.24 415 ALA P CA 1
ATOM 3022 C C . ALA B 2 16 ? -6.620 10.728 17.178 1.00 27.77 415 ALA P C 1
ATOM 3023 O O . ALA B 2 16 ? -6.371 11.174 18.302 1.00 25.63 415 ALA P O 1
ATOM 3030 N N . ALA B 2 17 ? -5.743 10.798 16.177 1.00 25.86 416 ALA P N 1
ATOM 3031 C CA . ALA B 2 17 ? -4.457 11.462 16.374 1.00 25.48 416 ALA P CA 1
ATOM 3032 C C . ALA B 2 17 ? -4.650 12.915 16.786 1.00 27.89 416 ALA P C 1
ATOM 3033 O O . ALA B 2 17 ? -3.950 13.418 17.674 1.00 23.22 416 ALA P O 1
ATOM 3040 N N . GLY B 2 18 ? -5.598 13.606 16.152 1.00 22.81 417 GLY P N 1
ATOM 3041 C CA . GLY B 2 18 ? -5.837 14.997 16.495 1.00 23.77 417 GLY P CA 1
ATOM 3042 C C . GLY B 2 18 ? -6.310 15.168 17.926 1.00 27.23 417 GLY P C 1
ATOM 3043 O O . GLY B 2 18 ? -5.833 16.041 18.647 1.00 23.21 417 GLY P O 1
ATOM 3047 N N . LEU B 2 19 ? -7.258 14.334 18.353 1.00 25.45 418 LEU P N 1
ATOM 3048 C CA . LEU B 2 19 ? -7.739 14.412 19.729 1.00 28.39 418 LEU P CA 1
ATOM 3049 C C . LEU B 2 19 ? -6.619 14.137 20.724 1.00 29.06 418 LEU P C 1
ATOM 3050 O O . LEU B 2 19 ? -6.491 14.836 21.737 1.00 26.60 418 LEU P O 1
ATOM 3066 N N . LEU B 2 20 ? -5.815 13.104 20.466 1.00 26.01 419 LEU P N 1
ATOM 3067 C CA . LEU B 2 20 ? -4.728 12.764 21.377 1.00 25.89 419 LEU P CA 1
ATOM 3068 C C . LEU B 2 20 ? -3.681 13.865 21.411 1.00 27.40 419 LEU P C 1
ATOM 3069 O O . LEU B 2 20 ? -3.139 14.185 22.476 1.00 26.56 419 LEU P O 1
ATOM 3085 N N . ALA B 2 21 ? -3.390 14.464 20.253 1.00 20.62 420 ALA P N 1
ATOM 3086 C CA . ALA B 2 21 ? -2.456 15.584 20.213 1.00 21.43 420 ALA P CA 1
ATOM 3087 C C . ALA B 2 21 ? -2.963 16.752 21.047 1.00 27.48 420 ALA P C 1
ATOM 3088 O O . ALA B 2 21 ? -2.203 17.359 21.810 1.00 26.63 420 ALA P O 1
ATOM 3095 N N . ALA B 2 22 ? -4.251 17.076 20.920 1.00 23.99 421 ALA P N 1
ATOM 3096 C CA . ALA B 2 22 ? -4.816 18.184 21.681 1.00 25.04 421 ALA P CA 1
ATOM 3097 C C . ALA B 2 22 ? -4.754 17.913 23.180 1.00 28.65 421 ALA P C 1
ATOM 3098 O O . ALA B 2 22 ? -4.390 18.798 23.961 1.00 28.73 421 ALA P O 1
ATOM 3105 N N . ARG B 2 23 ? -5.090 16.691 23.599 1.00 28.39 422 ARG P N 1
ATOM 3106 C CA . ARG B 2 23 ? -5.080 16.374 25.024 1.00 31.69 422 ARG P CA 1
ATOM 3107 C C . ARG B 2 23 ? -3.676 16.488 25.609 1.00 30.89 422 ARG P C 1
ATOM 3108 O O . ARG B 2 23 ? -3.515 16.907 26.763 1.00 33.89 422 ARG P O 1
ATOM 3129 N N . GLY B 2 24 ? -2.650 16.131 24.836 1.00 32.00 423 GLY P N 1
ATOM 3130 C CA . GLY B 2 24 ? -1.286 16.306 25.311 1.00 32.14 423 GLY P CA 1
ATOM 3131 C C . GLY B 2 24 ? -0.918 17.769 25.475 1.00 31.59 423 GLY P C 1
ATOM 3132 O O . GLY B 2 24 ? -0.336 18.168 26.488 1.00 29.31 423 GLY P O 1
ATOM 3136 N N . LEU B 2 25 ? -1.261 18.593 24.482 1.00 26.33 424 LEU P N 1
ATOM 3137 C CA . LEU B 2 25 ? -1.011 20.025 24.604 1.00 28.80 424 LEU P CA 1
ATOM 3138 C C . LEU B 2 25 ? -1.734 20.598 25.815 1.00 29.97 424 LEU P C 1
ATOM 3139 O O . LEU B 2 25 ? -1.156 21.373 26.586 1.00 27.72 424 LEU P O 1
ATOM 3155 N N . MET B 2 26 ? -2.995 20.206 26.016 1.00 30.77 425 MET P N 1
ATOM 3156 C CA . MET B 2 26 ? -3.747 20.719 27.154 1.00 32.32 425 MET P CA 1
ATOM 3157 C C . MET B 2 26 ? -3.081 20.343 28.473 1.00 31.66 425 MET P C 1
ATOM 3158 O O . MET B 2 26 ? -2.971 21.177 29.379 1.00 36.30 425 MET P O 1
ATOM 3172 N N . ALA B 2 27 ? -2.598 19.108 28.592 1.00 34.04 426 ALA P N 1
ATOM 3173 C CA . ALA B 2 27 ? -1.881 18.726 29.805 1.00 36.75 426 ALA P CA 1
ATOM 3174 C C . ALA B 2 27 ? -0.614 19.557 29.975 1.00 34.22 426 ALA P C 1
ATOM 3175 O O . ALA B 2 27 ? -0.226 19.893 31.102 1.00 44.21 426 ALA P O 1
ATOM 3182 N N . GLY B 2 28 ? 0.038 19.908 28.863 1.00 37.34 427 GLY P N 1
ATOM 3183 C CA . GLY B 2 28 ? 1.235 20.724 28.927 1.00 39.29 427 GLY P CA 1
ATOM 3184 C C . GLY B 2 28 ? 0.980 22.150 29.361 1.00 44.97 427 GLY P C 1
ATOM 3185 O O . GLY B 2 28 ? 1.927 22.852 29.734 1.00 51.19 427 GLY P O 1
ATOM 3189 N N . GLY B 2 29 ? -0.273 22.592 29.327 1.00 37.30 428 GLY P N 1
ATOM 3190 C CA . GLY B 2 29 ? -0.596 23.946 29.719 1.00 33.77 428 GLY P CA 1
ATOM 3191 C C . GLY B 2 29 ? -1.482 24.046 30.941 1.00 35.52 428 GLY P C 1
ATOM 3192 O O . GLY B 2 29 ? -2.046 25.111 31.206 1.00 42.57 428 GLY P O 1
ATOM 3196 N N . ARG B 2 30 ? -1.622 22.958 31.693 1.00 49.20 429 ARG P N 1
ATOM 3197 C CA . ARG B 2 30 ? -2.447 22.980 32.902 1.00 53.95 429 ARG P CA 1
ATOM 3198 C C . ARG B 2 30 ? -1.639 22.559 34.128 1.00 70.66 429 ARG P C 1
ATOM 3199 O O . ARG B 2 30 ? -1.038 21.484 34.154 1.00 59.95 429 ARG P O 1
#

Solvent-accessible surface area: 11020 Å² total; per-residue (Å²): 81,203,27,125,95,98,54,2,80,65,8,32,159,122,20,110,9,78,92,150,42,0,69,107,28,30,139,15,0,27,166,67,16,112,88,14,85,11,51,56,71,21,0,56,132,16,0,89,113,74,53,66,194,21,74,3,62,66,0,3,66,40,0,9,68,27,7,5,132,87,135,71,31,102,0,42,14,47,15,0,0,69,10,2,6,37,6,40,99,8,74,78,62,70,66,3,113,13,0,10,114,1,0,11,66,91,133,78,42,76,0,40,99,93,7,0,49,50,0,0,44,0,1,18,70,2,45,40,89,36,146,100,115,116,153,119,109,30,30,18,77,139,30,1,52,146,0,4,62,90,3,12,159,98,86,61,45,64,0,51,48,115,20,1,29,50,12,52,73,104,168,166,72,89,206,92,40,129,65,0,0,32,2,22,4,0,6,49,28,0,4,134,0,1,52,34,5,6,184

Foldseek 3Di:
DDDDVVVLVVLCVLFPDDSVRLVVVVVVQCVLVVVQWAALVNQLVVLCVVFVPFRLNQVSVLVVCLLPPVPPRTRGSSSVSNVCRQCPPNDLLSNLVSVQSSLPSVPPQWHALVSQLSNQVSVCRRVNDDDDPPVPDPHSNVVSVVQVVQLPPVPPRIHHSVSRSCRPPDD/DDPPCCVCVVVPVVVVVVVVVVVVVVVD

Radius of gyration: 17.52 Å; Cα contacts (8 Å, |Δi|>4): 256; chains: 2; bounding box: 37×58×42 Å

Secondary structure (DSSP, 8-state):
----HHHHHHHHHTSSS-HHHHHHHHHHHHHHSTTSEE-HHHHHHHHHHH-TTS--HHHHHHHHHHH-TT-SSSEEHHHHHHHHHHHHHS-HHHHHHHHHHHH-TT-SSSB-HHHHHHHHHHHHHHH------GGG---HHHHHHHHHHHH-TT-SS-B-HHHHHTSS---/---GGGGGTTTSHHHHHHHHHHHHHHT-

InterPro domains:
  IPR002048 EF-hand domain [PF00036] (68-90)
  IPR002048 EF-hand domain [PF13499] (99-172)
  IPR002048 EF-hand domain [PS50222] (60-95)
  IPR002048 EF-hand domain [PS50222] (96-131)
  IPR002048 EF-hand domain [PS50222] (144-179)
  IPR002048 EF-hand domain [SM00054] (64-92)
  IPR002048 EF-hand domain [SM00054] (100-128)
  IPR002048 EF-hand domain [SM00054] (148-176)
  IPR002048 EF-hand domain [cd00051] (67-125)
  IPR002048 EF-hand domain [cd00051] (100-172)
  IPR011992 EF-hand domain pair [SSF47473] (1-188)
  IPR018247 EF-Hand 1, calcium-binding site [PS00018] (73-85)
  IPR018247 EF-Hand 1, calcium-binding site [PS00018] (109-121)
  IPR018247 EF-Hand 1, calcium-binding site [PS00018] (157-169)
  IPR028846 Recoverin family [PTHR23055] (5-181)

B-factor: mean 43.33, std 21.37, range [15.5, 148.27]